Protein AF-A0A378JMA2-F1 (afdb_monomer)

Solvent-accessible surface area (backbone atoms only — not comparable to full-atom values): 19605 Å² total; per-residue (Å²): 88,81,45,37,38,36,35,43,44,55,58,89,17,45,54,66,50,46,52,36,45,65,71,72,48,83,71,74,88,74,88,73,84,65,73,61,66,47,81,47,80,45,74,47,83,94,63,30,38,41,33,42,36,45,48,37,30,48,75,88,43,46,63,60,52,51,48,48,72,72,71,56,95,74,56,51,31,38,38,40,26,38,42,60,71,52,88,76,61,62,68,63,52,45,52,53,38,45,51,47,44,68,77,36,74,82,36,47,35,30,39,31,38,21,46,46,59,60,45,46,77,77,34,97,44,74,69,58,38,54,50,51,55,45,66,71,47,57,88,46,52,92,58,36,79,46,79,43,46,28,15,48,87,78,73,42,47,72,56,84,41,58,69,54,46,50,52,53,53,57,71,49,43,63,64,48,54,53,53,50,53,51,52,49,52,54,49,53,50,51,52,54,43,52,51,63,56,64,35,84,92,52,63,66,66,57,43,54,52,34,56,54,43,35,66,75,34,65,91,50,57,69,57,43,26,52,23,52,24,48,52,50,54,54,50,54,60,48,63,70,60,82,86,79,58,98,77,74,67,81,80,54,60,78,63,44,69,68,60,56,53,55,39,52,50,50,50,51,46,54,58,51,52,74,68,42,89,85,60,68,69,33,50,47,59,48,50,41,54,48,50,63,72,44,61,95,57,82,76,52,78,90,32,78,66,41,53,50,52,54,51,47,29,65,67,67,67,49,74,70,59,79,92,47,74,80,61,57,70,77,62,75,90,78,77,77,80,86,129

Secondary structure (DSSP, 8-state):
-EEEEEEESSTTSSHHHHHHHHTTPPP--S-----SEEEEEEEETTTEEEEEEEE---GGGHHHHHHHHHH----SEEEEEEETTSPP-HHHHHHHHHHHHHH-TTSEEEEEEE-HHHHHHT--SHHHHHHHHHHHHGGGGGG-SEEEEEETTTTEESS-SHHHHHHHHHHHHHHHHHHHHHHHHHHHHHHHHHHHHH-TTS-HHHHHHHHHHHHHTTTS-HHHHHHHHHHHHHHHHHT--GGG-TT--GGGTTTHHHHHHHHHHHHHHHHHHHHSTT---SHHHHHHHHHHHTTTPPPPTTSHHHHHHHHHHHHHT--S---SGGGTTTS----PPP-

Organism: NCBI:txid190655

Nearest PDB structures (foldseek):
  5cjp-assembly1_B  TM=7.117E-01  e=4.979E-08  Homo sapiens
  5upk-assembly1_C  TM=7.557E-01  e=1.581E-07  Homo sapiens
  3wyf-assembly1_A  TM=7.367E-01  e=9.855E-08  Saccharomyces cerevisiae AWRI796
  2w2x-assembly1_A  TM=6.569E-01  e=4.979E-08  Homo sapiens
  3reg-assembly1_A  TM=7.038E-01  e=1.756E-07  Entamoeba histolytica

InterPro domains:
  IPR005225 Small GTP-binding domain [TIGR00231] (3-136)
  IPR027417 P-loop containing nucleoside triphosphate hydrolase [G3DSA:3.40.50.300] (1-216)
  IPR027417 P-loop containing nucleoside triphosphate hydrolase [SSF52540] (2-169)
  IPR041234 RavJ-like, C-terminal domain [PF18493] (203-313)

Mean predicted aligned error: 12.54 Å

Structure (mmCIF, N/CA/C/O backbone):
data_AF-A0A378JMA2-F1
#
_entry.id   AF-A0A378JMA2-F1
#
loop_
_atom_site.group_PDB
_atom_site.id
_atom_site.type_symbol
_atom_site.label_atom_id
_atom_site.label_alt_id
_atom_site.label_comp_id
_atom_site.label_asym_id
_atom_site.label_entity_id
_atom_site.label_seq_id
_atom_site.pdbx_PDB_ins_code
_atom_site.Cartn_x
_atom_site.Cartn_y
_atom_site.Cartn_z
_atom_site.occupancy
_atom_site.B_iso_or_equiv
_atom_site.auth_seq_id
_atom_site.auth_comp_id
_atom_site.auth_asym_id
_atom_site.auth_atom_id
_atom_site.pdbx_PDB_model_num
ATOM 1 N N . MET A 1 1 ? -21.191 -14.243 0.360 1.00 63.31 1 MET A N 1
ATOM 2 C CA . MET A 1 1 ? -19.765 -13.835 0.314 1.00 63.31 1 MET A CA 1
ATOM 3 C C . MET A 1 1 ? -19.089 -14.162 1.649 1.00 63.31 1 MET A C 1
ATOM 5 O O . MET A 1 1 ? -19.783 -14.213 2.656 1.00 63.31 1 MET A O 1
ATOM 9 N N . LYS A 1 2 ? -17.785 -14.461 1.690 1.00 81.69 2 LYS A N 1
ATOM 10 C CA . LYS A 1 2 ? -17.037 -14.630 2.949 1.00 81.69 2 LYS A CA 1
ATOM 11 C C . LYS A 1 2 ? -16.061 -13.466 3.065 1.00 81.69 2 LYS A C 1
ATOM 13 O O . LYS A 1 2 ? -15.305 -13.261 2.123 1.00 81.69 2 LYS A O 1
ATOM 18 N N . MET A 1 3 ? -16.110 -12.726 4.166 1.00 87.38 3 MET A N 1
ATOM 19 C CA . MET A 1 3 ? -15.181 -11.628 4.430 1.00 87.38 3 MET A CA 1
ATOM 20 C C . MET A 1 3 ? -14.410 -11.862 5.715 1.00 87.38 3 MET A C 1
ATOM 22 O O . MET A 1 3 ? -14.951 -12.410 6.675 1.00 87.38 3 MET A O 1
ATOM 26 N N . LYS A 1 4 ? -13.168 -11.402 5.739 1.00 91.00 4 LYS A N 1
ATOM 27 C CA . LYS A 1 4 ? -12.258 -11.562 6.861 1.00 91.00 4 LYS A CA 1
ATOM 28 C C . LYS A 1 4 ? -11.838 -10.210 7.420 1.00 91.00 4 LYS A C 1
ATOM 30 O O . LYS A 1 4 ? -11.196 -9.415 6.732 1.00 91.00 4 LYS A O 1
ATOM 35 N N . PHE A 1 5 ? -12.207 -9.979 8.674 1.00 93.12 5 PHE A N 1
ATOM 36 C CA . PHE A 1 5 ? -11.934 -8.777 9.448 1.00 93.12 5 PHE A CA 1
ATOM 37 C C . PHE A 1 5 ? -10.870 -9.081 10.493 1.00 93.12 5 PHE A C 1
ATOM 39 O O . PHE A 1 5 ? -11.093 -9.890 11.389 1.00 93.12 5 PHE A O 1
ATOM 46 N N . VAL A 1 6 ? -9.722 -8.420 10.395 1.00 94.31 6 VAL A N 1
ATOM 47 C CA . VAL A 1 6 ? -8.601 -8.619 11.317 1.00 94.31 6 VAL A CA 1
ATOM 48 C C . VAL A 1 6 ? -8.444 -7.397 12.205 1.00 94.31 6 VAL A C 1
ATOM 50 O O . VAL A 1 6 ? -8.250 -6.285 11.718 1.00 94.31 6 VAL A O 1
ATOM 53 N N . MET A 1 7 ? -8.501 -7.608 13.517 1.00 95.19 7 MET A N 1
ATOM 54 C CA . MET A 1 7 ? -8.264 -6.570 14.513 1.00 95.19 7 MET A CA 1
ATOM 55 C C . MET A 1 7 ? -6.770 -6.498 14.827 1.00 95.19 7 MET A C 1
ATOM 57 O O . MET A 1 7 ? -6.154 -7.490 15.213 1.00 95.19 7 MET A O 1
ATOM 61 N N . LYS A 1 8 ? -6.179 -5.312 14.688 1.00 94.69 8 LYS A N 1
ATOM 62 C CA . LYS A 1 8 ? -4.782 -5.004 15.035 1.00 94.69 8 LYS A CA 1
ATOM 63 C C . LYS A 1 8 ? -4.739 -3.784 15.950 1.00 94.69 8 LYS A C 1
ATOM 65 O O . LYS A 1 8 ? -5.708 -3.037 16.046 1.00 94.69 8 LYS A O 1
ATOM 70 N N . GLY A 1 9 ? -3.627 -3.592 16.649 1.00 94.31 9 GLY A N 1
ATOM 71 C CA . GLY A 1 9 ? -3.430 -2.474 17.574 1.00 94.31 9 GLY A CA 1
ATOM 72 C C . GLY A 1 9 ? -2.905 -2.928 18.930 1.00 94.31 9 GLY A C 1
ATOM 73 O O . GLY A 1 9 ? -2.908 -4.118 19.252 1.00 94.31 9 GLY A O 1
ATOM 74 N N . GLU A 1 10 ? -2.469 -1.970 19.739 1.00 93.75 10 GLU A N 1
ATOM 75 C CA . GLU A 1 10 ? -1.798 -2.223 21.018 1.00 93.75 10 GLU A CA 1
ATOM 76 C C . GLU A 1 10 ? -2.666 -3.014 22.005 1.00 93.75 10 GLU A C 1
ATOM 78 O O . GLU A 1 10 ? -3.901 -3.072 21.901 1.00 93.75 10 GLU A O 1
ATOM 83 N N . GLN A 1 11 ? -2.024 -3.649 22.981 1.00 93.56 11 GLN A N 1
ATOM 84 C CA . GLN A 1 11 ? -2.713 -4.284 24.097 1.00 93.56 11 GLN A CA 1
ATOM 85 C C . GLN A 1 11 ? -3.620 -3.269 24.810 1.00 93.56 11 GLN A C 1
ATOM 87 O O . GLN A 1 11 ? -3.268 -2.108 24.991 1.00 93.56 11 GLN A O 1
ATOM 92 N N . GLY A 1 12 ? -4.839 -3.681 25.164 1.00 93.06 12 GLY A N 1
ATOM 93 C CA . GLY A 1 12 ? -5.795 -2.788 25.825 1.00 93.06 12 GLY A CA 1
ATOM 94 C C . GLY A 1 12 ? -6.402 -1.686 24.943 1.00 93.06 12 GLY A C 1
ATOM 95 O O . GLY A 1 12 ? -7.235 -0.930 25.442 1.00 93.06 12 GLY A O 1
ATOM 96 N N . SER A 1 13 ? -6.087 -1.615 23.643 1.00 95.12 13 SER A N 1
ATOM 97 C CA . SER A 1 13 ? -6.681 -0.640 22.705 1.00 95.12 13 SER A CA 1
ATOM 98 C C . SER A 1 13 ? -8.180 -0.831 22.442 1.00 95.12 13 SER A C 1
ATOM 100 O O . SER A 1 13 ? -8.793 0.028 21.821 1.00 95.12 13 SER A O 1
ATOM 102 N N . GLY A 1 14 ? -8.803 -1.913 22.922 1.00 94.44 14 GLY A N 1
ATOM 103 C CA . GLY A 1 14 ? -10.251 -2.135 22.801 1.00 94.44 14 GLY A CA 1
ATOM 104 C C . GLY A 1 14 ? -10.696 -3.007 21.622 1.00 94.44 14 GLY A C 1
ATOM 105 O O . GLY A 1 14 ? -11.873 -2.965 21.282 1.00 94.44 14 GLY A O 1
ATOM 106 N N . LYS A 1 15 ? -9.795 -3.799 21.023 1.00 95.62 15 LYS A N 1
ATOM 107 C CA . LYS A 1 15 ? -10.072 -4.712 19.892 1.00 95.62 15 LYS A CA 1
ATOM 108 C C . LYS A 1 15 ? -11.238 -5.675 20.154 1.00 95.62 15 LYS A C 1
ATOM 110 O O . LYS A 1 15 ? -12.249 -5.614 19.460 1.00 95.62 15 LYS A O 1
ATOM 115 N N . THR A 1 16 ? -11.149 -6.476 21.213 1.00 94.94 16 THR A N 1
ATOM 116 C CA . THR A 1 16 ? -12.192 -7.439 21.608 1.00 94.94 16 THR A CA 1
ATOM 117 C C . THR A 1 16 ? -13.520 -6.744 21.899 1.00 94.94 16 THR A C 1
ATOM 119 O O . THR A 1 16 ? -14.545 -7.082 21.322 1.00 94.94 16 THR A O 1
ATOM 122 N N . THR A 1 17 ? -13.492 -5.665 22.691 1.00 94.62 17 THR A N 1
ATOM 123 C CA . THR A 1 17 ? -14.702 -4.887 23.003 1.00 94.62 17 THR A CA 1
ATOM 124 C C . THR A 1 17 ? -15.314 -4.208 21.778 1.00 94.62 17 THR A C 1
ATOM 126 O O . THR A 1 17 ? -16.505 -3.912 21.771 1.00 94.62 17 THR A O 1
ATOM 129 N N . PHE A 1 18 ? -14.515 -3.928 20.746 1.00 94.38 18 PHE A N 1
ATOM 130 C CA . PHE A 1 18 ? -15.009 -3.398 19.481 1.00 94.38 18 PHE A CA 1
ATOM 131 C C . PHE A 1 18 ? -15.708 -4.485 18.657 1.00 94.38 18 PHE A C 1
ATOM 133 O O . PHE A 1 18 ? -16.770 -4.208 18.104 1.00 94.38 18 PHE A O 1
ATOM 140 N N . ILE A 1 19 ? -15.188 -5.719 18.635 1.00 93.06 19 ILE A N 1
ATOM 141 C CA . ILE A 1 19 ? -15.910 -6.871 18.068 1.00 93.06 19 ILE A CA 1
ATOM 142 C C . ILE A 1 19 ? -17.244 -7.049 18.790 1.00 93.06 19 ILE A C 1
ATOM 144 O O . ILE A 1 19 ? -18.288 -7.079 18.146 1.00 93.06 19 ILE A O 1
ATOM 148 N N . ASP A 1 20 ? -17.229 -7.090 20.122 1.00 92.44 20 ASP A N 1
ATOM 149 C CA . ASP A 1 20 ? -18.447 -7.253 20.916 1.00 92.44 20 ASP A CA 1
ATOM 150 C C . ASP A 1 20 ? -19.474 -6.155 20.619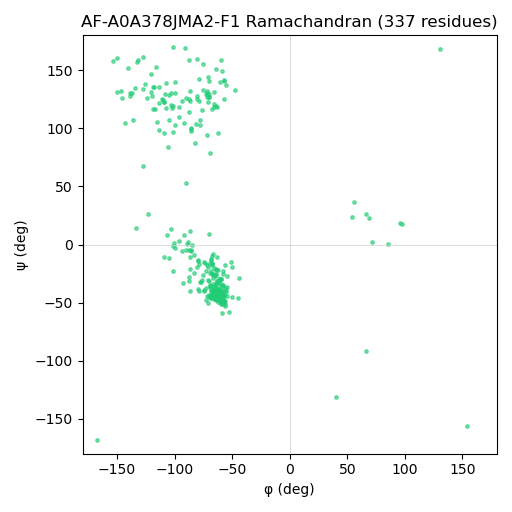 1.00 92.44 20 ASP A C 1
ATOM 152 O O . ASP A 1 20 ? -20.659 -6.441 20.439 1.00 92.44 20 ASP A O 1
ATOM 156 N N . LEU A 1 21 ? -19.013 -4.911 20.475 1.00 91.38 21 LEU A N 1
ATOM 157 C CA . LEU A 1 21 ? -19.845 -3.777 20.086 1.00 91.38 21 LEU A CA 1
ATOM 158 C C . LEU A 1 21 ? -20.452 -3.946 18.681 1.00 91.38 21 LEU A C 1
ATOM 160 O O . LEU A 1 21 ? -21.643 -3.689 18.507 1.00 91.38 21 LEU A O 1
ATOM 164 N N . LEU A 1 22 ? -19.678 -4.403 17.688 1.00 89.12 22 LEU A N 1
ATOM 165 C CA . LEU A 1 22 ? -20.185 -4.692 16.336 1.00 89.12 22 LEU A CA 1
ATOM 166 C C . LEU A 1 22 ? -21.232 -5.814 16.331 1.00 89.12 22 LEU A C 1
ATOM 168 O O . LEU A 1 22 ? -22.142 -5.802 15.502 1.00 89.12 22 LEU A O 1
ATOM 172 N N . LEU A 1 23 ? -21.107 -6.764 17.258 1.00 88.81 23 LEU A N 1
ATOM 173 C CA . LEU A 1 23 ? -22.016 -7.897 17.423 1.00 88.81 23 LEU A CA 1
ATOM 174 C C . LEU A 1 23 ? -23.203 -7.600 18.352 1.00 88.81 23 LEU A C 1
ATOM 176 O O . LEU A 1 23 ? -24.022 -8.485 18.593 1.00 88.81 23 LEU A O 1
ATOM 180 N N . GLY A 1 24 ? -23.319 -6.372 18.869 1.00 87.62 24 GLY A N 1
ATOM 181 C CA . GLY A 1 24 ? -24.410 -5.967 19.759 1.00 87.62 24 GLY A CA 1
ATOM 182 C C . GLY A 1 24 ? -24.365 -6.625 21.142 1.00 87.62 24 GLY A C 1
ATOM 183 O O . GLY A 1 24 ? -25.395 -6.738 21.808 1.00 87.62 24 GLY A O 1
ATOM 184 N N . ARG A 1 25 ? -23.191 -7.087 21.580 1.00 90.06 25 ARG A N 1
ATOM 185 C CA . ARG A 1 25 ? -22.991 -7.689 22.903 1.00 90.06 25 ARG A CA 1
ATOM 186 C C . ARG A 1 25 ? -22.849 -6.627 23.983 1.00 90.06 25 ARG A C 1
ATOM 188 O O . ARG A 1 25 ? -22.530 -5.468 23.728 1.00 90.06 25 ARG A O 1
ATOM 195 N N . LYS A 1 26 ? -23.093 -7.045 25.226 1.00 88.50 26 LYS A N 1
ATOM 196 C CA . LYS A 1 26 ? -22.959 -6.175 26.395 1.00 88.50 26 LYS A CA 1
ATOM 197 C C . LYS A 1 26 ? -21.490 -5.858 26.655 1.00 88.50 26 LYS A C 1
ATOM 199 O O . LYS A 1 26 ? -20.635 -6.729 26.561 1.00 88.50 26 LYS A O 1
ATOM 204 N N . PHE A 1 27 ? -21.227 -4.616 27.044 1.00 90.69 27 PHE A N 1
ATOM 205 C CA . PHE A 1 27 ? -19.901 -4.190 27.465 1.00 90.69 27 PHE A CA 1
ATOM 206 C C . PHE A 1 27 ? -19.520 -4.801 28.819 1.00 90.69 27 PHE A C 1
ATOM 208 O O . PHE A 1 27 ? -20.253 -4.660 29.801 1.00 90.69 27 PHE A O 1
ATOM 215 N N . GLU A 1 28 ? -18.335 -5.405 28.887 1.00 87.12 28 GLU A N 1
ATOM 216 C CA . GLU A 1 28 ? -17.739 -5.891 30.128 1.00 87.12 28 GLU A CA 1
ATOM 217 C C . GLU A 1 28 ? -16.606 -4.972 30.597 1.00 87.12 28 GLU A C 1
ATOM 219 O O . GLU A 1 28 ? -15.667 -4.665 29.864 1.00 87.12 28 GLU A O 1
ATOM 224 N N . LYS A 1 29 ? -16.664 -4.539 31.864 1.00 84.44 29 LYS A N 1
ATOM 225 C CA . LYS A 1 29 ? -15.649 -3.642 32.444 1.00 84.44 29 LYS A CA 1
ATOM 226 C C . LYS A 1 29 ? -14.332 -4.359 32.765 1.00 84.44 29 LYS A C 1
ATOM 228 O O . LYS A 1 29 ? -13.287 -3.712 32.846 1.00 84.44 29 LYS A O 1
ATOM 233 N N . LYS A 1 30 ? -14.373 -5.672 33.009 1.00 86.75 30 LYS A N 1
ATOM 234 C CA . LYS A 1 30 ? -13.192 -6.453 33.385 1.00 86.75 30 LYS A CA 1
ATOM 235 C C . LYS A 1 30 ? -12.334 -6.685 32.144 1.00 86.75 30 LYS A C 1
ATOM 237 O O . LYS A 1 30 ? -12.747 -7.386 31.231 1.00 86.75 30 LYS A O 1
ATOM 242 N N . TYR A 1 31 ? -11.126 -6.129 32.140 1.00 84.50 31 TYR A N 1
ATOM 243 C CA . TYR A 1 31 ? -10.160 -6.414 31.086 1.00 84.50 31 TYR A CA 1
ATOM 244 C C . TYR A 1 31 ? -9.654 -7.856 31.206 1.00 84.50 31 TYR A C 1
ATOM 246 O O . TYR A 1 31 ? -9.180 -8.266 32.268 1.00 84.50 31 TYR A O 1
ATOM 254 N N . GLN A 1 32 ? -9.742 -8.601 30.108 1.00 82.75 32 GLN A N 1
ATOM 255 C CA . GLN A 1 32 ? -9.071 -9.881 29.916 1.00 82.75 32 GLN A CA 1
ATOM 256 C C . GLN A 1 32 ? -8.233 -9.767 28.644 1.00 82.75 32 GLN A C 1
ATOM 258 O O . GLN A 1 32 ? -8.745 -9.352 27.606 1.00 82.75 32 GLN A O 1
ATOM 263 N N . ALA A 1 33 ? -6.938 -10.062 28.736 1.00 84.06 33 ALA A N 1
ATOM 264 C CA . ALA A 1 33 ? -6.059 -10.009 27.577 1.00 84.06 33 ALA A CA 1
ATOM 265 C C . ALA A 1 33 ? -6.361 -11.182 26.634 1.00 84.06 33 ALA A C 1
ATOM 267 O O . ALA A 1 33 ? -6.431 -12.327 27.079 1.00 84.06 33 ALA A O 1
ATOM 268 N N . THR A 1 34 ? -6.503 -10.899 25.338 1.00 85.06 34 THR A N 1
ATOM 269 C CA . THR A 1 34 ? -6.569 -11.936 24.302 1.00 85.06 34 THR A CA 1
ATOM 270 C C . THR A 1 34 ? -5.225 -12.651 24.241 1.00 85.06 34 THR A C 1
ATOM 272 O O . THR A 1 34 ? -4.204 -12.012 24.002 1.00 85.06 34 THR A O 1
ATOM 275 N N . LEU A 1 35 ? -5.224 -13.964 24.464 1.00 82.75 35 LEU A N 1
ATOM 276 C CA . LEU A 1 35 ? -4.026 -14.793 24.360 1.00 82.75 35 LEU A CA 1
ATOM 277 C C . LEU A 1 35 ? -3.864 -15.261 22.914 1.00 82.75 35 LEU A C 1
ATOM 279 O O . LEU A 1 35 ? -4.696 -16.020 22.415 1.00 82.75 35 LEU A O 1
ATOM 283 N N . GLY A 1 36 ? -2.809 -14.808 22.237 1.00 81.75 36 GLY A N 1
ATOM 284 C CA . GLY A 1 36 ? -2.529 -15.179 20.854 1.00 81.75 36 GLY A CA 1
ATOM 285 C C . GLY A 1 36 ? -3.567 -14.659 19.850 1.00 81.75 36 GLY A C 1
ATOM 286 O O . GLY A 1 36 ? -3.409 -13.566 19.306 1.00 81.75 36 GLY A O 1
ATOM 287 N N . LEU A 1 37 ? -4.603 -15.453 19.562 1.00 87.12 37 LEU A N 1
ATOM 288 C CA . LEU A 1 37 ? -5.605 -15.193 18.522 1.00 87.12 37 LEU A CA 1
ATOM 289 C C . LEU A 1 37 ? -6.964 -15.805 18.889 1.00 87.12 37 LEU A C 1
ATOM 291 O O . LEU A 1 37 ? -7.045 -16.992 19.197 1.00 87.12 37 LEU A O 1
ATOM 295 N N . SER A 1 38 ? -8.036 -15.018 18.773 1.00 89.94 38 SER A N 1
ATOM 296 C CA . SER A 1 38 ? -9.420 -15.502 18.856 1.00 89.94 38 SER A CA 1
ATOM 297 C C . SER A 1 38 ? -10.140 -15.355 17.514 1.00 89.94 38 SER A C 1
ATOM 299 O O . SER A 1 38 ? -10.024 -14.324 16.847 1.00 89.94 38 SER A O 1
ATOM 301 N N . LEU A 1 39 ? -10.878 -16.395 17.116 1.00 89.94 39 LEU A N 1
ATOM 302 C CA . LEU A 1 39 ? -11.588 -16.473 15.840 1.00 89.94 39 LEU A CA 1
ATOM 303 C C . LEU A 1 39 ? -13.080 -16.631 16.059 1.00 89.94 39 LEU A C 1
ATOM 305 O O . LEU A 1 39 ? -13.519 -17.568 16.726 1.00 89.94 39 LEU A O 1
ATOM 309 N N . GLU A 1 40 ? -13.862 -15.774 15.414 1.00 91.88 40 GLU A N 1
ATOM 310 C CA . GLU A 1 40 ? -15.311 -15.862 15.475 1.00 91.88 40 GLU A CA 1
ATOM 311 C C . GLU A 1 40 ? -15.950 -15.645 14.104 1.00 91.88 40 GLU A C 1
ATOM 313 O O . GLU A 1 40 ? -15.652 -14.679 13.410 1.00 91.88 40 GLU A O 1
ATOM 318 N N . THR A 1 41 ? -16.852 -16.539 13.694 1.00 90.94 41 THR A N 1
ATOM 319 C CA . THR A 1 41 ? -17.569 -16.422 12.416 1.00 90.94 41 THR A CA 1
ATOM 320 C C . THR A 1 41 ? -19.031 -16.084 12.650 1.00 90.94 41 THR A C 1
ATOM 322 O O . THR A 1 41 ? -19.762 -16.864 13.257 1.00 90.94 41 THR A O 1
ATOM 325 N N . VAL A 1 42 ? -19.487 -14.973 12.078 1.00 88.81 42 VAL A N 1
ATOM 326 C CA . VAL A 1 42 ? -20.862 -14.484 12.206 1.00 88.81 42 VAL A CA 1
ATOM 327 C C . VAL A 1 42 ? -21.537 -14.457 10.841 1.00 88.81 42 VAL A C 1
ATOM 329 O O . VAL A 1 42 ? -20.959 -14.030 9.842 1.00 88.81 42 VAL A O 1
ATOM 332 N N . LYS A 1 43 ? -22.781 -14.939 10.778 1.00 84.62 43 LYS A N 1
ATOM 333 C CA . LYS A 1 43 ? -23.615 -14.820 9.577 1.00 84.62 43 LYS A CA 1
ATOM 334 C C . LYS A 1 43 ? -24.234 -13.427 9.540 1.00 84.62 43 LYS A C 1
ATOM 336 O O . LYS A 1 43 ? -24.916 -13.042 10.484 1.00 84.62 43 LYS A O 1
ATOM 341 N N . VAL A 1 44 ? -24.026 -12.706 8.444 1.00 78.38 44 VAL A N 1
ATOM 342 C CA . VAL A 1 44 ? -24.685 -11.422 8.191 1.00 78.38 44 VAL A CA 1
ATOM 343 C C . VAL A 1 44 ? -25.817 -11.676 7.203 1.00 78.38 44 VAL A C 1
ATOM 345 O O . VAL A 1 44 ? -25.587 -11.779 5.998 1.00 78.38 44 VAL A O 1
ATOM 348 N N . ASN A 1 45 ? -27.030 -11.843 7.742 1.00 70.94 45 ASN A N 1
ATOM 349 C CA . ASN A 1 45 ? -28.276 -12.082 7.003 1.00 70.94 45 ASN A CA 1
ATOM 350 C C . ASN A 1 45 ? -28.091 -13.045 5.804 1.00 70.94 45 ASN A C 1
ATOM 352 O O . ASN A 1 45 ? -27.487 -14.109 5.948 1.00 70.94 45 ASN A O 1
ATOM 356 N N . ASN A 1 46 ? -28.597 -12.667 4.625 1.00 66.00 46 ASN A N 1
ATOM 357 C CA . ASN A 1 46 ? -28.459 -13.415 3.370 1.00 66.00 46 ASN A CA 1
ATOM 358 C C . ASN A 1 46 ? -27.196 -13.026 2.570 1.00 66.00 46 ASN A C 1
ATOM 360 O O . ASN A 1 46 ? -26.960 -13.564 1.492 1.00 66.00 46 ASN A O 1
ATOM 364 N N . GLU A 1 47 ? -26.382 -12.096 3.075 1.00 63.81 47 GLU A N 1
ATOM 365 C CA . GLU A 1 47 ? -25.262 -11.481 2.347 1.00 63.81 47 GLU A CA 1
ATOM 366 C C . GLU A 1 47 ? -23.965 -12.297 2.490 1.00 63.81 47 GLU A C 1
ATOM 368 O O . GLU A 1 47 ? -23.116 -12.346 1.585 1.00 63.81 47 GLU A O 1
ATOM 373 N N . GLY A 1 48 ? -23.810 -13.031 3.599 1.00 79.06 48 GLY A N 1
ATOM 374 C CA . GLY A 1 48 ? -22.643 -13.884 3.775 1.00 79.06 48 GLY A CA 1
ATOM 375 C C . GLY A 1 48 ? -22.224 -14.194 5.203 1.00 79.06 48 GLY A C 1
ATOM 376 O O . GLY A 1 48 ? -23.013 -14.170 6.145 1.00 79.06 48 GLY A O 1
ATOM 377 N N . LYS A 1 49 ? -20.939 -14.529 5.342 1.00 86.31 49 LYS A N 1
ATOM 378 C CA . LYS A 1 49 ? -20.262 -14.762 6.621 1.00 86.31 49 LYS A CA 1
ATOM 379 C C . LYS A 1 49 ? -19.123 -13.763 6.781 1.00 86.31 49 LYS A C 1
ATOM 381 O O . LYS A 1 49 ? -18.344 -13.575 5.847 1.00 86.31 49 LYS A O 1
ATOM 386 N N . VAL A 1 50 ? -19.011 -13.178 7.964 1.00 89.25 50 VAL A N 1
ATOM 387 C CA . VAL A 1 50 ? -17.873 -12.359 8.382 1.00 89.25 50 VAL A CA 1
ATOM 388 C C . VAL A 1 50 ? -17.086 -13.144 9.422 1.00 89.25 50 VAL A C 1
ATOM 390 O O . VAL A 1 50 ? -17.665 -13.658 10.375 1.00 89.25 50 VAL A O 1
ATOM 393 N N . GLU A 1 51 ? -15.779 -13.258 9.227 1.00 91.94 51 GLU A N 1
ATOM 394 C CA . GLU A 1 51 ? -14.855 -13.813 10.211 1.00 91.94 51 GLU A CA 1
ATOM 395 C C . GLU A 1 51 ? -14.117 -12.682 10.913 1.00 91.94 51 GLU A C 1
ATOM 397 O O . GLU A 1 51 ? -13.389 -11.929 10.271 1.00 91.94 51 GLU A O 1
ATOM 402 N N . PHE A 1 52 ? -14.283 -12.591 12.224 1.00 92.44 52 PHE A N 1
ATOM 403 C CA . PHE A 1 52 ? -13.523 -11.715 13.098 1.00 92.44 52 PHE A CA 1
ATOM 404 C C . PHE A 1 52 ? -12.286 -12.453 13.603 1.00 92.44 52 PHE A C 1
ATOM 406 O O . PHE A 1 52 ? -12.383 -13.546 14.158 1.00 92.44 52 PHE A O 1
ATOM 413 N N . TRP A 1 53 ? -11.130 -11.837 13.397 1.00 93.12 53 TRP A N 1
ATOM 414 C CA . TRP A 1 53 ? -9.829 -12.298 13.860 1.00 93.12 53 TRP A CA 1
ATOM 415 C C . TRP A 1 53 ? -9.322 -11.290 14.893 1.00 93.12 53 TRP A C 1
ATOM 417 O O . TRP A 1 53 ? -8.820 -10.225 14.527 1.00 93.12 53 TRP A O 1
ATOM 427 N N . ASP A 1 54 ? -9.496 -11.594 16.179 1.00 93.31 54 ASP A N 1
ATOM 428 C CA . ASP A 1 54 ? -8.980 -10.779 17.281 1.00 93.31 54 ASP A CA 1
ATOM 429 C C . ASP A 1 54 ? -7.537 -11.183 17.583 1.00 93.31 54 ASP A C 1
ATOM 431 O O . ASP A 1 54 ? -7.287 -12.202 18.231 1.00 93.31 54 ASP A O 1
ATOM 435 N N . MET A 1 55 ? -6.580 -10.406 17.078 1.00 90.88 55 MET A N 1
ATOM 436 C CA . MET A 1 55 ? -5.165 -10.636 17.360 1.00 90.88 55 MET A CA 1
ATOM 437 C C . MET A 1 55 ? -4.818 -10.093 18.745 1.00 90.88 55 MET A C 1
ATOM 439 O O . MET A 1 55 ? -5.260 -9.007 19.124 1.00 90.88 55 MET A O 1
ATOM 443 N N . SER A 1 56 ? -3.949 -10.783 19.475 1.00 89.38 56 SER A N 1
ATOM 444 C CA . SER A 1 56 ? -3.323 -10.211 20.664 1.00 89.38 56 SER A CA 1
ATOM 445 C C . SER A 1 56 ? -2.579 -8.918 20.318 1.00 89.38 56 SER A C 1
ATOM 447 O O . SER A 1 56 ? -1.964 -8.775 19.261 1.00 89.38 56 SER A O 1
ATOM 449 N N . GLY A 1 57 ? -2.673 -7.937 21.217 1.00 85.62 57 GLY A N 1
ATOM 450 C CA . GLY A 1 57 ? -1.871 -6.712 21.137 1.00 85.62 57 GLY A CA 1
ATOM 451 C C . GLY A 1 57 ? -0.607 -6.770 21.988 1.00 85.62 57 GLY A C 1
ATOM 452 O O . GLY A 1 57 ? 0.068 -5.749 22.112 1.00 85.62 57 GLY A O 1
ATOM 453 N N . ASP A 1 58 ? -0.351 -7.909 22.633 1.00 87.06 58 ASP A N 1
ATOM 454 C CA . ASP A 1 58 ? 0.796 -8.106 23.507 1.00 87.06 58 ASP A CA 1
ATOM 455 C C . ASP A 1 58 ? 2.084 -8.206 22.667 1.00 87.06 58 ASP A C 1
ATOM 457 O O . ASP A 1 58 ? 2.146 -9.014 21.736 1.00 87.06 58 ASP A O 1
ATOM 461 N N . PRO A 1 59 ? 3.128 -7.409 22.954 1.00 84.19 59 PRO A N 1
ATOM 462 C CA . PRO A 1 59 ? 4.398 -7.494 22.236 1.00 84.19 59 PRO A CA 1
ATOM 463 C C . PRO A 1 59 ? 5.063 -8.880 22.292 1.00 84.19 59 PRO A C 1
ATOM 465 O O . PRO A 1 59 ? 5.823 -9.222 21.381 1.00 84.19 59 PRO A O 1
ATOM 468 N N . SER A 1 60 ? 4.783 -9.688 23.322 1.00 86.12 60 SER A N 1
ATOM 469 C CA . SER A 1 60 ? 5.280 -11.070 23.415 1.00 86.12 60 SER A CA 1
ATOM 470 C C . SER A 1 60 ? 4.713 -11.981 22.317 1.00 86.12 60 SER A C 1
ATOM 472 O O . SER A 1 60 ? 5.415 -12.874 21.844 1.00 86.12 60 SER A O 1
ATOM 474 N N . ASP A 1 61 ? 3.522 -11.666 21.796 1.00 82.75 61 ASP A N 1
ATOM 475 C CA . ASP A 1 61 ? 2.877 -12.362 20.675 1.00 82.75 61 ASP A CA 1
ATOM 476 C C . ASP A 1 61 ? 3.320 -11.819 19.297 1.00 82.75 61 ASP A C 1
ATOM 478 O O . ASP A 1 61 ? 2.739 -12.146 18.254 1.00 82.75 61 ASP A O 1
ATOM 482 N N . SER A 1 62 ? 4.368 -10.988 19.243 1.00 79.56 62 SER A N 1
ATOM 483 C CA . SER A 1 62 ? 4.878 -10.391 17.997 1.00 79.56 62 SER A CA 1
ATOM 484 C C . SER A 1 62 ? 5.330 -11.426 16.961 1.00 79.56 62 SER A C 1
ATOM 486 O O . SER A 1 62 ?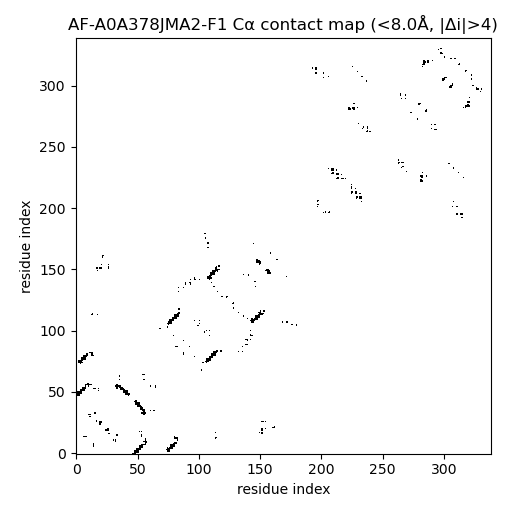 5.135 -11.215 15.761 1.00 79.56 62 SER A O 1
ATOM 488 N N . GLN A 1 63 ? 5.884 -12.563 17.397 1.00 81.25 63 GLN A N 1
ATOM 489 C CA . GLN A 1 63 ? 6.261 -13.658 16.496 1.00 81.25 63 GLN A CA 1
ATOM 490 C C . GLN A 1 63 ? 5.034 -14.308 15.855 1.00 81.25 63 GLN A C 1
ATOM 492 O O . GLN A 1 63 ? 5.019 -14.497 14.641 1.00 81.25 63 GLN A O 1
ATOM 497 N N . LEU A 1 64 ? 3.988 -14.581 16.642 1.00 80.88 64 LEU A N 1
ATOM 498 C CA . LEU A 1 64 ? 2.720 -15.115 16.138 1.00 80.88 64 LEU A CA 1
ATOM 499 C C . LEU A 1 64 ? 2.066 -14.132 15.164 1.00 80.88 64 LEU A C 1
ATOM 501 O O . LEU A 1 64 ? 1.608 -14.522 14.094 1.00 80.88 64 LEU A O 1
ATOM 505 N N . THR A 1 65 ? 2.084 -12.846 15.512 1.00 77.88 65 THR A N 1
ATOM 506 C CA . THR A 1 65 ? 1.587 -11.761 14.664 1.00 77.88 65 THR A CA 1
ATOM 507 C C . THR A 1 65 ? 2.327 -11.701 13.329 1.00 77.88 65 THR A C 1
ATOM 509 O O . THR A 1 65 ? 1.689 -11.657 12.282 1.00 77.88 65 THR A O 1
ATOM 512 N N . THR A 1 66 ? 3.660 -11.766 13.354 1.00 77.50 66 THR A N 1
ATOM 513 C CA . THR A 1 66 ? 4.501 -11.747 12.147 1.00 77.50 66 THR A CA 1
ATOM 514 C C . THR A 1 66 ? 4.303 -13.001 11.303 1.00 77.50 66 THR A C 1
ATOM 516 O O . THR A 1 66 ? 4.245 -12.920 10.080 1.00 77.50 66 THR A O 1
ATOM 519 N N . TRP A 1 67 ? 4.216 -14.169 11.943 1.00 81.75 67 TRP A N 1
ATOM 520 C CA . TRP A 1 67 ? 3.931 -15.428 11.265 1.00 81.75 67 TRP A CA 1
ATOM 521 C C . TRP A 1 67 ? 2.578 -15.350 10.556 1.00 81.75 67 TRP A C 1
ATOM 523 O O . TRP A 1 67 ? 2.491 -15.614 9.361 1.00 81.75 67 TRP A O 1
ATOM 533 N N . TYR A 1 68 ? 1.546 -14.887 11.259 1.00 79.06 68 TYR A N 1
ATOM 534 C CA . TYR A 1 68 ? 0.226 -14.685 10.681 1.00 79.06 68 TYR A CA 1
ATOM 535 C C . TYR A 1 68 ? 0.280 -13.731 9.482 1.00 79.06 68 TYR A C 1
ATOM 537 O O . TYR A 1 68 ? -0.216 -14.070 8.409 1.00 79.06 68 TYR A O 1
ATOM 545 N N . ASP A 1 69 ? 0.951 -12.586 9.643 1.00 75.50 69 ASP A N 1
ATOM 546 C CA . ASP A 1 69 ? 1.063 -11.575 8.594 1.00 75.50 69 ASP A CA 1
ATOM 547 C C . ASP A 1 69 ? 1.829 -12.083 7.356 1.00 75.50 69 ASP A C 1
ATOM 549 O O . ASP A 1 69 ? 1.639 -11.547 6.268 1.00 75.50 69 ASP A O 1
ATOM 553 N N . LYS A 1 70 ? 2.654 -13.129 7.490 1.00 72.56 70 LYS A N 1
ATOM 554 C CA . LYS A 1 70 ? 3.388 -13.758 6.378 1.00 72.56 70 LYS A CA 1
ATOM 555 C C . LYS A 1 70 ? 2.665 -14.940 5.735 1.00 72.56 70 LYS A C 1
ATOM 557 O O . LYS A 1 70 ? 2.861 -15.185 4.551 1.00 72.56 70 LYS A O 1
ATOM 562 N N . HIS A 1 71 ? 1.905 -15.710 6.510 1.00 70.25 71 HIS A N 1
ATOM 563 C CA . HIS A 1 71 ? 1.378 -17.007 6.072 1.00 70.25 71 HIS A CA 1
ATOM 564 C C . HIS A 1 71 ? -0.112 -16.995 5.726 1.00 70.25 71 HIS A C 1
ATOM 566 O O . HIS A 1 71 ? -0.601 -17.958 5.139 1.00 70.25 71 HIS A O 1
ATOM 572 N N . HIS A 1 72 ? -0.849 -15.934 6.057 1.00 71.12 72 HIS A N 1
ATOM 573 C CA . HIS A 1 72 ? -2.250 -15.826 5.666 1.00 71.12 72 HIS A CA 1
ATOM 574 C C . HIS A 1 72 ? -2.429 -15.012 4.386 1.00 71.12 72 HIS A C 1
ATOM 576 O O . HIS A 1 72 ? -2.336 -13.792 4.379 1.00 71.12 72 HIS A O 1
ATOM 582 N N . GLU A 1 73 ? -2.799 -15.712 3.315 1.00 63.88 73 GLU A N 1
ATOM 583 C CA . GLU A 1 73 ? -2.867 -15.184 1.945 1.00 63.88 73 GLU A CA 1
ATOM 584 C C . GLU A 1 73 ? -3.950 -14.123 1.706 1.00 63.88 73 GLU A C 1
ATOM 586 O O . GLU A 1 73 ? -3.928 -13.433 0.691 1.00 63.88 73 GLU A O 1
ATOM 591 N N . LYS A 1 74 ? -4.931 -13.985 2.606 1.00 81.69 74 LYS A N 1
ATOM 592 C CA . LYS A 1 74 ? -6.043 -13.057 2.393 1.00 81.69 74 LYS A CA 1
ATOM 593 C C . LYS A 1 74 ? -6.554 -12.449 3.689 1.00 81.69 74 LYS A C 1
ATOM 595 O O . LYS A 1 74 ? -6.843 -13.168 4.650 1.00 81.69 74 LYS A O 1
ATOM 600 N N . THR A 1 75 ? -6.707 -11.130 3.666 1.00 89.00 75 THR A N 1
ATOM 601 C CA . THR A 1 75 ? -7.456 -10.316 4.627 1.00 89.00 75 THR A CA 1
ATOM 602 C C . THR A 1 75 ? -8.210 -9.267 3.821 1.00 89.00 75 THR A C 1
ATOM 604 O O . THR A 1 75 ? -7.597 -8.593 3.001 1.00 89.00 75 THR A O 1
ATOM 607 N N . ASP A 1 76 ? -9.523 -9.141 4.026 1.00 89.62 76 ASP A N 1
ATOM 608 C CA . ASP A 1 76 ? -10.325 -8.162 3.282 1.00 89.62 76 ASP A CA 1
ATOM 609 C C . ASP A 1 76 ? -10.297 -6.794 3.977 1.00 89.62 76 ASP A C 1
ATOM 611 O O . ASP A 1 76 ? -10.204 -5.758 3.319 1.00 89.62 76 ASP A O 1
ATOM 615 N N . VAL A 1 77 ? -10.357 -6.786 5.316 1.00 92.19 77 VAL A N 1
ATOM 616 C CA . VAL A 1 77 ? -10.356 -5.552 6.111 1.00 92.19 77 VAL A CA 1
ATOM 617 C C . VAL A 1 77 ? -9.483 -5.694 7.354 1.00 92.19 77 VAL A C 1
ATOM 619 O O . VAL A 1 77 ? -9.651 -6.626 8.143 1.00 92.19 77 VAL A O 1
ATOM 622 N N . PHE A 1 78 ? -8.596 -4.726 7.566 1.00 94.62 78 PHE A N 1
ATOM 623 C CA . PHE A 1 78 ? -7.910 -4.504 8.832 1.00 94.62 78 PHE A CA 1
ATOM 624 C C . PHE A 1 78 ? -8.589 -3.382 9.610 1.00 94.62 78 PHE A C 1
ATOM 626 O O . PHE A 1 78 ? -8.766 -2.280 9.098 1.00 94.62 78 PHE A O 1
ATOM 633 N N . PHE A 1 79 ? -8.890 -3.636 10.878 1.00 95.81 79 PHE A N 1
ATOM 634 C CA . PHE A 1 79 ? -9.270 -2.609 11.840 1.00 95.81 79 PHE A CA 1
ATOM 635 C C . PHE A 1 79 ? -8.094 -2.363 12.775 1.00 95.81 79 PHE A C 1
ATOM 637 O O . PHE A 1 79 ? -7.784 -3.195 13.631 1.00 95.81 79 PHE A O 1
ATOM 644 N N . TYR A 1 80 ? -7.431 -1.222 12.619 1.00 96.69 80 TYR A N 1
ATOM 645 C CA . TYR A 1 80 ? -6.338 -0.831 13.499 1.00 96.69 80 TYR A CA 1
ATOM 646 C C . TYR A 1 80 ? -6.892 0.010 14.654 1.00 96.69 80 TYR A C 1
ATOM 648 O O . TYR A 1 80 ? -7.256 1.169 14.470 1.00 96.69 80 TYR A O 1
ATOM 656 N N . CYS A 1 81 ? -7.001 -0.576 15.844 1.00 97.38 81 CYS A N 1
ATOM 657 C CA . CYS A 1 81 ? -7.581 0.065 17.021 1.00 97.38 81 CYS A CA 1
ATOM 658 C C . CYS A 1 81 ? -6.541 0.887 17.792 1.00 97.38 81 CYS A C 1
ATOM 660 O O . CYS A 1 81 ? -5.465 0.389 18.131 1.00 97.38 81 CYS A O 1
ATOM 662 N N . VAL A 1 82 ? -6.896 2.126 18.136 1.00 96.94 82 VAL A N 1
ATOM 663 C CA . VAL A 1 82 ? -6.101 3.029 18.980 1.00 96.94 82 VAL A CA 1
ATOM 664 C C . VAL A 1 82 ? -6.950 3.554 20.135 1.00 96.94 82 VAL A C 1
ATOM 666 O O . VAL 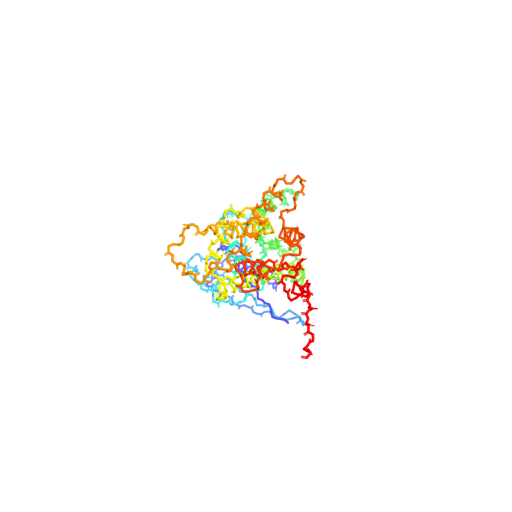A 1 82 ? -8.085 3.978 19.930 1.00 96.94 82 VAL A O 1
ATOM 669 N N . ASP A 1 83 ? -6.411 3.535 21.356 1.00 95.62 83 ASP A N 1
ATOM 670 C CA . ASP A 1 83 ? -7.100 4.085 22.528 1.00 95.62 83 ASP A CA 1
ATOM 671 C C . ASP A 1 83 ? -6.982 5.609 22.539 1.00 95.62 83 ASP A C 1
ATOM 673 O O . ASP A 1 83 ? -5.929 6.168 22.854 1.00 95.62 83 ASP A O 1
ATOM 677 N N . LEU A 1 84 ? -8.080 6.300 22.235 1.00 94.62 84 LEU A N 1
ATOM 678 C CA . LEU A 1 84 ? -8.069 7.754 22.175 1.00 94.62 84 LEU A CA 1
ATOM 679 C C . LEU A 1 84 ? -7.850 8.410 23.551 1.00 94.62 84 LEU A C 1
ATOM 681 O O . LEU A 1 84 ? -7.478 9.581 23.603 1.00 94.62 84 LEU A O 1
ATOM 685 N N . SER A 1 85 ? -8.022 7.692 24.665 1.00 91.62 85 SER A N 1
ATOM 686 C CA . SER A 1 85 ? -7.711 8.210 26.006 1.00 91.62 85 SER A CA 1
ATOM 687 C C . SER A 1 85 ? -6.211 8.274 26.304 1.00 91.62 85 SER A C 1
ATOM 689 O O . SER A 1 85 ? -5.809 8.970 27.232 1.00 91.62 85 SER A O 1
ATOM 691 N N . GLN A 1 86 ? -5.380 7.600 25.507 1.00 91.50 86 GLN A N 1
ATOM 692 C CA . GLN A 1 86 ? -3.934 7.537 25.698 1.00 91.50 86 GLN A CA 1
ATOM 693 C C . GLN A 1 86 ? -3.180 8.486 24.758 1.00 91.50 86 GLN A C 1
ATOM 695 O O . GLN A 1 86 ? -3.743 9.105 23.841 1.00 91.50 86 GLN A O 1
ATOM 700 N N . HIS A 1 87 ? -1.880 8.629 25.012 1.00 91.81 87 HIS A N 1
ATOM 701 C CA . HIS A 1 87 ? -0.956 9.231 24.059 1.00 91.81 87 HIS A CA 1
ATOM 702 C C . HIS A 1 87 ? -0.712 8.257 22.899 1.00 91.81 87 HIS A C 1
ATOM 704 O O . HIS A 1 87 ? -0.369 7.101 23.125 1.00 91.81 87 HIS A O 1
ATOM 710 N N . LEU A 1 88 ? -0.860 8.730 21.659 1.00 94.44 88 LEU A N 1
ATOM 711 C CA . LEU A 1 88 ? -0.663 7.913 20.463 1.00 94.44 88 LEU A CA 1
ATOM 712 C C . LEU A 1 88 ? 0.751 8.118 19.920 1.00 94.44 88 LEU A C 1
ATOM 714 O O . LEU A 1 88 ? 1.118 9.228 19.526 1.00 94.44 88 LEU A O 1
ATOM 718 N N . ASN A 1 89 ? 1.548 7.050 19.873 1.00 94.62 89 ASN A N 1
ATOM 719 C CA . ASN A 1 89 ? 2.869 7.096 19.255 1.00 94.62 89 ASN A CA 1
ATOM 720 C C . ASN A 1 89 ? 2.728 7.184 17.730 1.00 94.62 89 ASN A C 1
ATOM 722 O O . ASN A 1 89 ? 2.582 6.177 17.039 1.00 94.62 89 ASN A O 1
ATOM 726 N N . THR A 1 90 ? 2.758 8.412 17.214 1.00 94.75 90 THR A N 1
ATOM 727 C CA . THR A 1 90 ? 2.464 8.682 15.803 1.00 94.75 90 THR A CA 1
ATOM 728 C C . THR A 1 90 ? 3.437 7.968 14.866 1.00 94.75 90 THR A C 1
ATOM 730 O O . THR A 1 90 ? 3.013 7.373 13.878 1.00 94.75 90 THR A O 1
ATOM 733 N N . THR A 1 91 ? 4.728 7.973 15.197 1.00 94.81 91 THR A N 1
ATOM 734 C CA . THR A 1 91 ? 5.775 7.345 14.382 1.00 94.81 91 THR A CA 1
ATOM 735 C C . THR A 1 91 ? 5.596 5.832 14.301 1.00 94.81 91 THR A C 1
ATOM 737 O O . THR A 1 91 ? 5.629 5.266 13.210 1.00 94.81 91 THR A O 1
ATOM 740 N N . ASP A 1 92 ? 5.377 5.171 15.441 1.00 93.81 92 ASP A N 1
ATOM 741 C CA . ASP A 1 92 ? 5.224 3.713 15.483 1.00 93.81 92 ASP A CA 1
ATOM 742 C C . ASP A 1 92 ? 3.931 3.250 14.799 1.00 93.81 92 ASP A C 1
ATOM 744 O O . ASP A 1 92 ? 3.947 2.321 13.990 1.00 93.81 92 ASP A O 1
ATOM 748 N N . ILE A 1 93 ? 2.817 3.943 15.049 1.00 95.31 93 ILE A N 1
ATOM 749 C CA . ILE A 1 93 ? 1.533 3.619 14.422 1.00 95.31 93 ILE A CA 1
ATOM 750 C C . ILE A 1 93 ? 1.612 3.822 12.903 1.00 95.31 93 ILE A C 1
ATOM 752 O O . ILE A 1 93 ? 1.225 2.921 12.163 1.00 95.31 93 ILE A O 1
ATOM 756 N N . ASN A 1 94 ? 2.168 4.938 12.413 1.00 95.38 94 ASN A N 1
ATOM 757 C CA . ASN A 1 94 ? 2.322 5.152 10.968 1.00 95.38 94 ASN A CA 1
ATOM 758 C C . ASN A 1 94 ? 3.223 4.105 10.314 1.00 95.38 94 ASN A C 1
ATOM 760 O O . ASN A 1 94 ? 2.909 3.630 9.221 1.00 95.38 94 ASN A O 1
ATOM 764 N N . LYS A 1 95 ? 4.300 3.689 10.989 1.00 93.69 95 LYS A N 1
ATOM 765 C CA . LYS A 1 95 ? 5.151 2.595 10.514 1.00 93.69 95 LYS A CA 1
ATOM 766 C C . LYS A 1 95 ? 4.353 1.295 10.371 1.00 93.69 95 LYS A C 1
ATOM 768 O O . LYS A 1 95 ? 4.414 0.668 9.318 1.00 93.69 95 LYS A O 1
ATOM 773 N N . LYS A 1 96 ? 3.572 0.914 11.387 1.00 92.50 96 LYS A N 1
ATOM 774 C CA . LYS A 1 96 ? 2.741 -0.304 11.365 1.00 92.50 96 LYS A CA 1
ATOM 775 C C . LYS A 1 96 ? 1.649 -0.250 10.293 1.00 92.50 96 LYS A C 1
ATOM 777 O O . LYS A 1 96 ? 1.444 -1.232 9.586 1.00 92.50 96 LYS A O 1
ATOM 782 N N . LEU A 1 97 ? 0.977 0.891 10.134 1.00 94.62 97 LEU A N 1
ATOM 783 C CA . LEU A 1 97 ? -0.027 1.087 9.083 1.00 94.62 97 LEU A CA 1
ATOM 784 C C . LEU A 1 97 ? 0.596 0.997 7.681 1.00 94.62 97 LEU A C 1
ATOM 786 O O . LEU A 1 97 ? 0.039 0.336 6.808 1.00 94.62 97 LEU A O 1
ATOM 790 N N . SER A 1 98 ? 1.777 1.590 7.486 1.00 92.56 98 SER A N 1
ATOM 791 C CA . SER A 1 98 ? 2.514 1.514 6.216 1.00 92.56 98 SER A CA 1
ATOM 792 C C . SER A 1 98 ? 2.915 0.075 5.884 1.00 92.56 98 SER A C 1
ATOM 794 O O . SER A 1 98 ? 2.705 -0.375 4.763 1.00 92.56 98 SER A O 1
ATOM 796 N N . GLN A 1 99 ? 3.408 -0.680 6.871 1.00 89.88 99 GLN A N 1
ATOM 797 C CA . GLN A 1 99 ? 3.754 -2.097 6.707 1.00 89.88 99 GLN A CA 1
ATOM 798 C C . GLN A 1 99 ? 2.540 -2.959 6.341 1.00 89.88 99 GLN A C 1
ATOM 800 O O . GLN A 1 99 ? 2.655 -3.844 5.493 1.00 89.88 99 GLN A O 1
ATOM 805 N N . LEU A 1 100 ? 1.373 -2.698 6.944 1.00 89.94 100 LEU A N 1
ATOM 806 C CA . LEU A 1 100 ? 0.125 -3.369 6.568 1.00 89.94 100 LEU A CA 1
ATOM 807 C C . LEU A 1 100 ? -0.267 -3.043 5.126 1.00 89.94 100 LEU A C 1
ATOM 809 O O . LEU A 1 100 ? -0.617 -3.952 4.384 1.00 89.94 100 LEU A O 1
ATOM 813 N N . LYS A 1 101 ? -0.169 -1.775 4.715 1.00 88.81 101 LYS A N 1
ATOM 814 C CA . LYS A 1 101 ? -0.491 -1.333 3.351 1.00 88.81 101 LYS A CA 1
ATOM 815 C C . LYS A 1 101 ? 0.444 -1.942 2.303 1.00 88.81 101 LYS A C 1
ATOM 817 O O . LYS A 1 101 ? -0.005 -2.277 1.214 1.00 88.81 101 LYS A O 1
ATOM 822 N N . GLU A 1 102 ? 1.724 -2.097 2.630 1.00 87.50 102 GLU A N 1
ATOM 823 C CA . GLU A 1 102 ? 2.720 -2.730 1.758 1.00 87.50 102 GLU A CA 1
ATOM 824 C C . GLU A 1 102 ? 2.514 -4.248 1.660 1.00 87.50 102 GLU A C 1
ATOM 826 O O . GLU A 1 102 ? 2.538 -4.805 0.566 1.00 87.50 102 GLU A O 1
ATOM 831 N N . SER A 1 103 ? 2.262 -4.913 2.793 1.00 85.94 103 SER A N 1
ATOM 832 C CA . SER A 1 103 ? 2.099 -6.375 2.848 1.00 85.94 103 SER A CA 1
ATOM 833 C C . SER A 1 103 ? 0.735 -6.840 2.329 1.00 85.94 103 SER A C 1
ATOM 835 O O . SER A 1 103 ? 0.613 -7.937 1.792 1.00 85.94 103 SER A O 1
ATOM 837 N N . TYR A 1 104 ? -0.294 -6.003 2.488 1.00 88.00 104 TYR A N 1
ATOM 838 C CA . TYR A 1 104 ? -1.676 -6.271 2.094 1.00 88.00 104 TYR A CA 1
ATOM 839 C C . TYR A 1 104 ? -2.216 -5.132 1.228 1.00 88.00 104 TYR A C 1
ATOM 841 O O . TYR A 1 104 ? -3.127 -4.404 1.634 1.00 88.00 104 TYR A O 1
ATOM 849 N N . PRO A 1 105 ? -1.679 -4.981 0.011 1.00 85.12 105 PRO A N 1
ATOM 850 C CA . PRO A 1 105 ? -1.994 -3.855 -0.860 1.00 85.12 105 PRO A CA 1
ATOM 851 C C . PRO A 1 105 ? -3.442 -3.871 -1.380 1.00 85.12 105 PRO A C 1
ATOM 853 O O . PRO A 1 105 ? -3.898 -2.867 -1.926 1.00 85.12 105 PRO A O 1
ATOM 856 N N . ASP A 1 106 ? -4.144 -4.994 -1.196 1.00 85.06 106 ASP A N 1
ATOM 857 C CA . ASP A 1 106 ? -5.544 -5.233 -1.559 1.00 85.06 106 ASP A CA 1
ATOM 858 C C . ASP A 1 106 ? -6.483 -5.269 -0.326 1.00 85.06 106 ASP A C 1
ATOM 860 O O . ASP A 1 106 ? -7.648 -5.645 -0.441 1.00 85.06 106 ASP A O 1
ATOM 864 N N . ALA A 1 107 ? -6.002 -4.936 0.876 1.00 89.44 107 ALA A N 1
ATOM 865 C CA . ALA A 1 107 ? -6.840 -4.901 2.075 1.00 89.44 107 ALA A CA 1
ATOM 866 C C . ALA A 1 107 ? -7.281 -3.473 2.407 1.00 89.44 107 ALA A C 1
ATOM 868 O O . ALA A 1 107 ? -6.495 -2.523 2.368 1.00 89.44 107 ALA A O 1
ATOM 869 N N . ILE A 1 108 ? -8.537 -3.324 2.827 1.00 91.25 108 ILE A N 1
ATOM 870 C CA . ILE A 1 108 ? -9.039 -2.048 3.338 1.00 91.25 108 ILE A CA 1
ATOM 871 C C . ILE A 1 108 ? -8.552 -1.887 4.777 1.00 91.25 108 ILE A C 1
ATOM 873 O O . ILE A 1 108 ? -8.825 -2.717 5.639 1.00 91.25 108 ILE A O 1
ATOM 877 N N . ILE A 1 109 ? -7.845 -0.799 5.056 1.00 93.88 109 ILE A N 1
ATOM 878 C CA . ILE A 1 109 ? -7.369 -0.465 6.403 1.00 93.88 109 ILE A CA 1
ATOM 879 C C . ILE A 1 109 ? -8.268 0.624 6.983 1.00 93.88 109 ILE A C 1
ATOM 881 O O . ILE A 1 109 ? -8.343 1.718 6.425 1.00 93.88 109 ILE A O 1
ATOM 885 N N . ILE A 1 110 ? -8.920 0.334 8.105 1.00 94.38 110 ILE A N 1
ATOM 886 C CA . ILE A 1 110 ? -9.782 1.255 8.846 1.00 94.38 110 ILE A CA 1
ATOM 887 C C . ILE A 1 110 ? -9.133 1.555 10.195 1.00 94.38 110 ILE A C 1
ATOM 889 O O . ILE A 1 110 ? -8.896 0.653 11.001 1.00 94.38 110 ILE A O 1
ATOM 893 N N . LEU A 1 111 ? -8.866 2.831 10.463 1.00 96.00 111 LEU A N 1
ATOM 894 C CA . LEU A 1 111 ? -8.399 3.272 11.774 1.00 96.00 111 LEU A CA 1
ATOM 895 C C . LEU A 1 111 ? -9.586 3.392 12.724 1.00 96.00 111 LEU A C 1
ATOM 897 O O . LEU A 1 111 ? -10.553 4.083 12.416 1.00 96.00 111 LEU A O 1
ATOM 901 N N . VAL A 1 112 ? -9.518 2.762 13.893 1.00 96.25 112 VAL A N 1
ATOM 902 C CA . VAL A 1 112 ? -10.600 2.787 14.884 1.00 96.25 112 VAL A CA 1
ATOM 903 C C . VAL A 1 112 ? -10.120 3.491 16.145 1.00 96.25 112 VAL A C 1
ATOM 905 O O . VAL A 1 112 ? -9.371 2.933 16.942 1.00 96.25 112 VAL A O 1
ATOM 908 N N . GLY A 1 113 ? -10.576 4.724 16.346 1.00 96.50 113 GLY A N 1
ATOM 909 C CA . GLY A 1 113 ? -10.386 5.456 17.590 1.00 96.50 113 GLY A CA 1
ATOM 910 C C . GLY A 1 113 ? -11.368 4.980 18.660 1.00 96.50 113 GLY A C 1
ATOM 911 O O . GLY A 1 113 ? -12.543 5.347 18.632 1.00 96.50 113 GLY A O 1
ATOM 912 N N . THR A 1 114 ? -10.900 4.173 19.606 1.00 96.31 114 THR A N 1
ATOM 913 C CA . THR A 1 114 ? -11.736 3.591 20.662 1.00 96.31 114 THR A CA 1
ATOM 914 C C . THR A 1 114 ? -11.781 4.469 21.915 1.00 96.31 114 THR A C 1
ATOM 916 O O . THR A 1 114 ? -11.010 5.419 22.074 1.00 96.31 114 THR A O 1
ATOM 919 N N . LYS A 1 115 ? -12.696 4.124 22.832 1.00 94.38 115 LYS A N 1
ATOM 920 C CA . LYS A 1 115 ? -12.873 4.764 24.151 1.00 94.38 115 LYS A CA 1
ATOM 921 C C . LYS A 1 115 ? -13.110 6.271 24.061 1.00 94.38 115 LYS A C 1
ATOM 923 O O . LYS A 1 115 ? -12.652 7.043 24.905 1.00 94.38 115 LYS A O 1
ATOM 928 N N . VAL A 1 116 ? -13.843 6.697 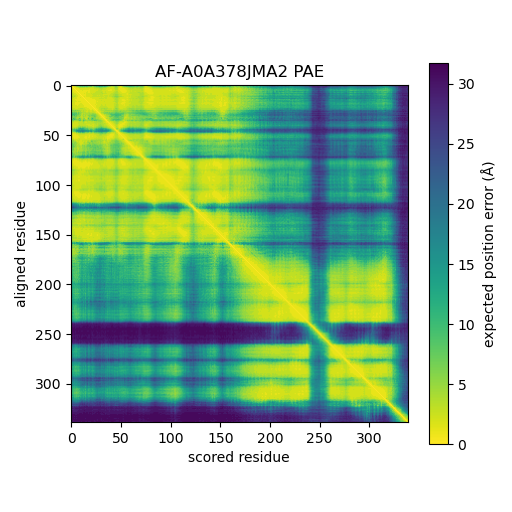23.032 1.00 93.00 116 VAL A N 1
ATOM 929 C CA . VAL A 1 116 ? -14.116 8.118 22.794 1.00 93.00 116 VAL A CA 1
ATOM 930 C C . VAL A 1 116 ? -14.913 8.759 23.944 1.00 93.00 116 VAL A C 1
ATOM 932 O O . VAL A 1 116 ? -14.844 9.967 24.144 1.00 93.00 116 VAL A O 1
ATOM 935 N N . ASP A 1 117 ? -15.625 7.960 24.746 1.00 90.94 117 ASP A N 1
ATOM 936 C CA . ASP A 1 117 ? -16.289 8.390 25.984 1.00 90.94 117 ASP A CA 1
ATOM 937 C C . ASP A 1 117 ? -15.327 9.058 26.975 1.00 90.94 117 ASP A C 1
ATOM 939 O O . ASP A 1 117 ? -15.657 10.100 27.537 1.00 90.94 117 ASP A O 1
ATOM 943 N N . LYS A 1 118 ? -14.099 8.548 27.107 1.00 88.69 118 LYS A N 1
ATOM 944 C CA . LYS A 1 118 ? -13.098 9.111 28.024 1.00 88.69 118 LYS A CA 1
ATOM 945 C C . LYS A 1 118 ? -12.583 10.484 27.594 1.00 88.69 118 LYS A C 1
ATOM 947 O O . LYS A 1 118 ? -12.138 11.255 28.433 1.00 88.69 118 LYS A O 1
ATOM 952 N N . LEU A 1 119 ? -12.658 10.806 26.302 1.00 81.19 119 LEU A N 1
ATOM 953 C CA . LEU A 1 119 ? -12.374 12.157 25.806 1.00 81.19 119 LEU A CA 1
ATOM 954 C C . LEU A 1 119 ? -13.527 13.126 26.053 1.00 81.19 119 LEU A C 1
ATOM 956 O O . LEU A 1 119 ? -13.280 14.311 26.260 1.00 81.19 119 LEU A O 1
ATOM 960 N N . LYS A 1 120 ? -14.780 12.646 26.036 1.00 68.56 120 LYS A N 1
ATOM 961 C CA . LYS A 1 120 ? -15.937 13.490 26.374 1.00 68.56 120 LYS A CA 1
ATOM 962 C C . LYS A 1 120 ? -15.854 13.951 27.827 1.00 68.56 120 LYS A C 1
ATOM 964 O O . LYS A 1 120 ? -16.142 15.105 28.109 1.00 68.56 120 LYS A O 1
ATOM 969 N N . GLU A 1 121 ? -15.424 13.068 28.729 1.00 63.25 121 GLU A N 1
ATOM 970 C CA . GLU A 1 121 ? -15.248 13.385 30.155 1.00 63.25 121 GLU A CA 1
ATOM 971 C C . GLU A 1 121 ? -14.218 14.512 30.379 1.00 63.25 121 GLU A C 1
ATOM 973 O O . GLU A 1 121 ? -14.359 15.299 31.311 1.00 63.25 121 GLU A O 1
ATOM 978 N N . THR A 1 122 ? -13.226 14.651 29.494 1.00 60.94 122 THR A N 1
ATOM 979 C CA . THR A 1 122 ? -12.194 15.699 29.574 1.00 60.94 122 THR A CA 1
ATOM 980 C C . THR A 1 122 ? -12.542 16.996 28.839 1.00 60.94 122 THR A C 1
ATOM 982 O O . THR A 1 122 ? -11.758 17.942 28.878 1.00 60.94 122 THR A O 1
ATOM 985 N N . THR A 1 123 ? -13.665 17.061 28.116 1.00 60.72 123 THR A N 1
ATOM 986 C CA . THR A 1 123 ? -13.974 18.187 27.222 1.00 60.72 123 THR A CA 1
ATOM 987 C C . THR A 1 123 ? -15.466 18.517 27.250 1.00 60.72 123 THR A C 1
ATOM 989 O O . THR A 1 123 ? -16.288 17.827 26.654 1.00 60.72 123 THR A O 1
ATOM 992 N N . THR A 1 124 ? -15.826 19.605 27.933 1.00 59.47 124 THR A N 1
ATOM 993 C CA . THR A 1 124 ? -17.219 19.997 28.212 1.00 59.47 124 THR A CA 1
ATOM 994 C C . THR A 1 124 ? -17.964 20.556 26.992 1.00 59.47 124 THR A C 1
ATOM 996 O O . THR A 1 124 ? -19.193 20.619 26.994 1.00 59.47 124 THR A O 1
ATOM 999 N N . ILE A 1 125 ? -17.248 20.942 25.927 1.00 72.69 125 ILE A N 1
ATOM 1000 C CA . ILE A 1 125 ? -17.809 21.589 24.733 1.00 72.69 125 ILE A CA 1
ATOM 1001 C C . ILE A 1 125 ? -17.762 20.630 23.530 1.00 72.69 125 ILE A C 1
ATOM 1003 O O . ILE A 1 125 ? -16.705 20.160 23.113 1.00 72.69 125 ILE A O 1
ATOM 1007 N N . LYS A 1 126 ? -18.921 20.374 22.900 1.00 69.88 126 LYS A N 1
ATOM 1008 C CA . LYS A 1 126 ? -19.057 19.437 21.758 1.00 69.88 126 LYS A CA 1
ATOM 1009 C C . LYS A 1 126 ? -18.113 19.739 20.583 1.00 69.88 126 LYS A C 1
ATOM 1011 O O . LYS A 1 126 ? -17.639 18.812 19.927 1.00 69.88 126 LYS A O 1
ATOM 1016 N N . ALA A 1 127 ? -17.868 21.018 20.294 1.00 69.94 127 ALA A N 1
ATOM 1017 C CA . ALA A 1 127 ? -16.983 21.437 19.206 1.00 69.94 127 ALA A CA 1
ATOM 1018 C C . ALA A 1 127 ? -15.514 21.079 19.493 1.00 69.94 127 ALA A C 1
ATOM 1020 O O . ALA A 1 127 ? -14.830 20.533 18.627 1.00 69.94 127 ALA A O 1
ATOM 1021 N N . GLU A 1 128 ? -15.063 21.308 20.726 1.00 77.94 128 GLU A N 1
ATOM 1022 C CA . GLU A 1 128 ? -13.710 20.977 21.179 1.00 77.94 128 GLU A CA 1
ATOM 1023 C C . GLU A 1 128 ? -13.472 19.468 21.168 1.00 77.94 128 GLU A C 1
ATOM 1025 O O . GLU A 1 128 ? -12.415 19.013 20.742 1.00 77.94 128 GLU A O 1
ATOM 1030 N N 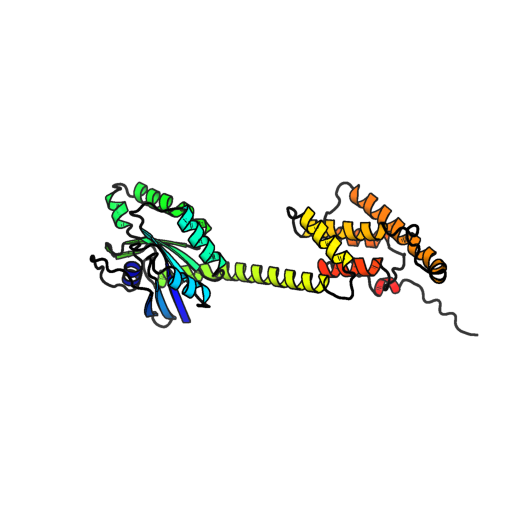. PHE A 1 129 ? -14.484 18.678 21.533 1.00 79.31 129 PHE A N 1
ATOM 1031 C CA . PHE A 1 129 ? -14.413 17.221 21.463 1.00 79.31 129 PHE A CA 1
ATOM 1032 C C . PHE A 1 129 ? -14.166 16.720 20.032 1.00 79.31 129 PHE A C 1
ATOM 1034 O O . PHE A 1 129 ? -13.263 15.914 19.797 1.00 79.31 129 PHE A O 1
ATOM 1041 N N . LYS A 1 130 ? -14.930 17.225 19.051 1.00 79.88 130 LYS A N 1
ATOM 1042 C CA . LYS A 1 130 ? -14.740 16.854 17.639 1.00 79.88 130 LYS A CA 1
ATOM 1043 C C . LYS A 1 130 ? -13.346 17.257 17.151 1.00 79.88 130 LYS A C 1
ATOM 1045 O O . LYS A 1 130 ? -12.684 16.458 16.493 1.00 79.88 130 LYS A O 1
ATOM 1050 N N . ALA A 1 131 ? -12.887 18.457 17.506 1.00 84.75 131 ALA A N 1
ATOM 1051 C CA . ALA A 1 131 ? -11.552 18.935 17.158 1.00 84.75 131 ALA A CA 1
ATOM 1052 C C . ALA A 1 131 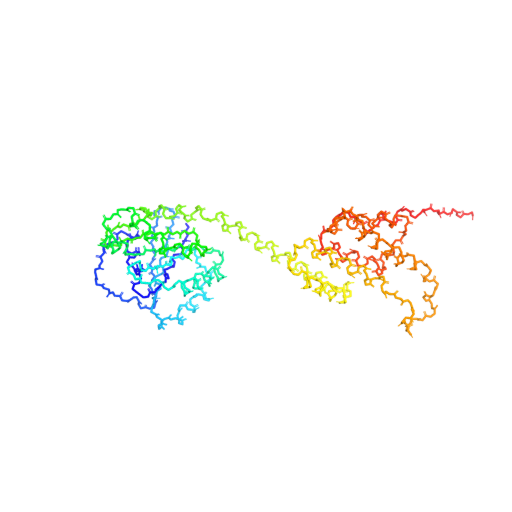? -10.439 18.094 17.808 1.00 84.75 131 ALA A C 1
ATOM 1054 O O . ALA A 1 131 ? -9.447 17.786 17.151 1.00 84.75 131 ALA A O 1
ATOM 1055 N N . ALA A 1 132 ? -10.607 17.669 19.063 1.00 86.00 132 ALA A N 1
ATOM 1056 C CA . ALA A 1 132 ? -9.641 16.839 19.779 1.00 86.00 132 ALA A CA 1
ATOM 1057 C C . ALA A 1 132 ? -9.497 15.447 19.148 1.00 86.00 132 ALA A C 1
ATOM 1059 O O . ALA A 1 132 ? -8.380 14.980 18.921 1.00 86.00 132 ALA A O 1
ATOM 1060 N N . VAL A 1 133 ? -10.622 14.809 18.814 1.00 88.75 133 VAL A N 1
ATOM 1061 C CA . VAL A 1 133 ? -10.639 13.522 18.105 1.00 88.75 133 VAL A CA 1
ATOM 1062 C C . VAL A 1 133 ? -9.983 13.657 16.734 1.00 88.75 133 VAL A C 1
ATOM 1064 O O . VAL A 1 133 ? -9.104 12.864 16.400 1.00 88.75 133 VAL A O 1
ATOM 1067 N N . GLN A 1 134 ? -10.357 14.689 15.971 1.00 88.25 134 GLN A N 1
ATOM 1068 C CA . GLN A 1 134 ? -9.767 14.970 14.666 1.00 88.25 134 GLN A CA 1
ATOM 1069 C C . GLN A 1 134 ? -8.247 15.122 14.792 1.00 88.25 134 GLN A C 1
ATOM 1071 O O . GLN A 1 134 ? -7.507 14.385 14.152 1.00 88.25 134 GLN A O 1
ATOM 1076 N N . LYS A 1 135 ? -7.775 15.990 15.694 1.00 91.31 135 LYS A N 1
ATOM 1077 C CA . LYS A 1 135 ? -6.349 16.252 15.929 1.00 91.31 135 LYS A CA 1
ATOM 1078 C C . LYS A 1 135 ? -5.556 14.988 16.269 1.00 91.31 135 LYS A C 1
ATOM 1080 O O . LYS A 1 135 ? -4.415 14.868 15.839 1.00 91.31 135 LYS A O 1
ATOM 1085 N N . LYS A 1 136 ? -6.137 14.054 17.033 1.00 93.19 136 LYS A N 1
ATOM 1086 C CA . LYS A 1 136 ? -5.476 12.782 17.368 1.00 93.19 136 LYS A CA 1
ATOM 1087 C C . LYS A 1 136 ? -5.373 11.824 16.181 1.00 93.19 136 LYS A C 1
ATOM 1089 O O . LYS A 1 136 ? -4.435 11.038 16.151 1.00 93.19 136 LYS A O 1
ATOM 1094 N N . LEU A 1 137 ? -6.321 11.863 15.244 1.00 93.44 137 LEU A N 1
ATOM 1095 C CA . LEU A 1 137 ? -6.420 10.891 14.150 1.00 93.44 137 LEU A CA 1
ATOM 1096 C C . LEU A 1 137 ? -5.890 11.409 12.804 1.00 93.44 137 LEU A C 1
ATOM 1098 O O . LEU A 1 137 ? -5.487 10.597 11.977 1.00 93.44 137 LEU A O 1
ATOM 1102 N N . GLU A 1 138 ? -5.833 12.733 12.600 1.00 93.62 138 GLU A N 1
ATOM 1103 C CA . GLU A 1 138 ? -5.249 13.368 11.404 1.00 93.62 138 GLU A CA 1
ATOM 1104 C C . GLU A 1 138 ? -3.900 12.769 10.978 1.00 93.62 138 GLU A C 1
ATOM 1106 O O . GLU A 1 138 ? -3.766 12.447 9.798 1.00 93.62 138 GLU A O 1
ATOM 1111 N N . PRO A 1 139 ? -2.926 12.535 11.886 1.00 95.31 139 PRO A N 1
ATOM 1112 C CA . PRO A 1 139 ? -1.591 12.088 11.485 1.00 95.31 139 PRO A CA 1
ATOM 1113 C C . PRO A 1 139 ? -1.542 10.719 10.794 1.00 95.31 139 PRO A C 1
ATOM 1115 O O . PRO A 1 139 ? -0.488 10.333 10.296 1.00 95.31 139 PRO A O 1
ATOM 1118 N N . PHE A 1 140 ? -2.644 9.966 10.807 1.00 94.38 140 PHE A N 1
ATOM 1119 C CA . PHE A 1 140 ? -2.727 8.599 10.297 1.00 94.38 140 PHE A CA 1
ATOM 1120 C C . PHE A 1 140 ? -3.543 8.477 9.008 1.00 94.38 140 PHE A C 1
ATOM 1122 O O . PHE A 1 140 ? -3.540 7.413 8.388 1.00 94.38 140 PHE A O 1
ATOM 1129 N N . LYS A 1 141 ? -4.256 9.536 8.601 1.00 89.50 141 LYS A N 1
ATOM 1130 C CA . LYS A 1 141 ? -5.247 9.470 7.515 1.00 89.50 141 LYS A CA 1
ATOM 1131 C C . LYS A 1 141 ? -4.669 9.068 6.164 1.00 89.50 141 LYS A C 1
ATOM 1133 O O . LYS A 1 141 ? -5.357 8.416 5.393 1.00 89.50 141 LYS A O 1
ATOM 1138 N N . GLU A 1 142 ? -3.418 9.415 5.884 1.00 89.12 142 GLU A N 1
ATOM 1139 C CA . GLU A 1 142 ? -2.759 9.083 4.612 1.00 89.12 142 GLU A CA 1
ATOM 1140 C C . GLU A 1 142 ? -2.502 7.572 4.444 1.00 89.12 142 GLU A C 1
ATOM 1142 O O . GLU A 1 142 ? -2.386 7.059 3.325 1.00 89.12 142 GLU A O 1
ATOM 1147 N N . ASN A 1 143 ? -2.446 6.840 5.560 1.00 90.50 143 ASN A N 1
ATOM 1148 C CA . ASN A 1 143 ? -2.131 5.413 5.590 1.00 90.50 143 ASN A CA 1
ATOM 1149 C C . ASN A 1 143 ? -3.366 4.516 5.735 1.00 90.50 143 ASN A C 1
ATOM 1151 O O . ASN A 1 143 ? -3.227 3.294 5.790 1.00 90.50 143 ASN A O 1
ATOM 1155 N N . VAL A 1 144 ? -4.567 5.095 5.784 1.00 91.50 144 VAL A N 1
ATOM 1156 C CA . VAL A 1 144 ? -5.821 4.356 5.973 1.00 91.50 144 VAL A CA 1
ATOM 1157 C C . VAL A 1 144 ? -6.869 4.775 4.950 1.00 91.50 144 VAL A C 1
ATOM 1159 O O . VAL A 1 144 ? -6.792 5.839 4.348 1.00 91.50 144 VAL A O 1
ATOM 1162 N N . HIS A 1 145 ? -7.854 3.911 4.737 1.00 90.44 145 HIS A N 1
ATOM 1163 C CA . HIS A 1 145 ? -8.945 4.152 3.796 1.00 90.44 145 HIS A CA 1
ATOM 1164 C C . HIS A 1 145 ? -10.098 4.905 4.460 1.00 90.44 145 HIS A C 1
ATOM 1166 O O . HIS A 1 145 ? -10.779 5.686 3.804 1.00 90.44 145 HIS A O 1
ATOM 1172 N N . GLU A 1 146 ? -10.305 4.675 5.758 1.00 89.88 146 GLU A N 1
ATOM 1173 C CA . GLU A 1 146 ? -11.377 5.290 6.532 1.00 89.88 146 GLU A CA 1
ATOM 1174 C C . GLU A 1 146 ? -11.000 5.388 8.016 1.00 89.88 146 GLU A C 1
ATOM 1176 O O . GLU A 1 146 ? -10.150 4.640 8.513 1.00 89.88 146 GLU A O 1
ATOM 1181 N N . THR A 1 147 ? -11.650 6.304 8.735 1.00 92.12 147 THR A N 1
ATOM 1182 C CA . THR A 1 147 ? -11.528 6.436 10.189 1.00 92.12 147 THR A CA 1
ATOM 1183 C C . THR A 1 147 ? -12.885 6.256 10.870 1.00 92.12 147 THR A C 1
ATOM 1185 O O . THR A 1 147 ? -13.868 6.910 10.530 1.00 92.12 147 THR A O 1
ATOM 1188 N N . LEU A 1 148 ? -12.932 5.426 11.908 1.00 92.31 148 LEU A N 1
ATOM 1189 C CA . LEU A 1 148 ? -14.092 5.237 12.774 1.00 92.31 148 LEU A CA 1
ATOM 1190 C C . LEU A 1 148 ? -13.784 5.678 14.198 1.00 92.31 148 LEU A C 1
ATOM 1192 O O . LEU A 1 148 ? -12.647 5.600 14.660 1.00 92.31 148 LEU A O 1
ATOM 1196 N N . ILE A 1 149 ? -14.824 6.094 14.917 1.00 93.56 149 ILE A N 1
ATOM 1197 C CA . ILE A 1 149 ? -14.734 6.386 16.348 1.00 93.56 149 ILE A CA 1
ATOM 1198 C C . ILE A 1 149 ? -15.780 5.594 17.111 1.00 93.56 149 ILE A C 1
ATOM 1200 O O . ILE A 1 149 ? -16.927 5.473 16.668 1.00 93.56 149 ILE A O 1
ATOM 1204 N N . THR A 1 150 ? -15.383 5.046 18.257 1.00 94.31 150 THR A N 1
ATOM 1205 C CA . THR A 1 150 ? -16.219 4.115 19.012 1.00 94.31 150 THR A CA 1
ATOM 1206 C C . THR A 1 150 ? -16.132 4.335 20.516 1.00 94.31 150 THR A C 1
ATOM 1208 O O . THR A 1 150 ? -15.127 4.789 21.069 1.00 94.31 150 THR A O 1
ATOM 1211 N N . SER A 1 151 ? -17.217 3.985 21.197 1.00 94.06 151 SER A N 1
ATOM 1212 C CA . SER A 1 151 ? -17.245 3.742 22.631 1.00 94.06 151 SER A CA 1
ATOM 1213 C C . SER A 1 151 ? -18.060 2.483 22.879 1.00 94.06 151 SER A C 1
ATOM 1215 O O . SER A 1 151 ? -19.283 2.494 22.767 1.00 94.06 151 SER A O 1
ATOM 1217 N N . ALA A 1 152 ? -17.377 1.395 23.235 1.00 92.44 152 ALA A N 1
ATOM 1218 C CA . ALA A 1 152 ? -18.051 0.169 23.647 1.00 92.44 152 ALA A CA 1
ATOM 1219 C C . ALA A 1 152 ? -18.861 0.376 24.939 1.00 92.44 152 ALA A C 1
ATOM 1221 O O . ALA A 1 152 ? -19.940 -0.187 25.073 1.00 92.44 152 ALA A O 1
ATOM 1222 N N . LYS A 1 153 ? -18.385 1.248 25.843 1.00 92.62 153 LYS A N 1
ATOM 1223 C CA . LYS A 1 153 ? -19.078 1.628 27.085 1.00 92.62 153 LYS A CA 1
ATOM 1224 C C . LYS A 1 153 ? -20.429 2.296 26.807 1.00 92.62 153 LYS A C 1
ATOM 1226 O O . LYS A 1 153 ? -21.419 1.916 27.422 1.00 92.62 153 LYS A O 1
ATOM 1231 N N . ASP A 1 154 ? -20.466 3.254 25.878 1.00 90.94 154 ASP A N 1
ATOM 1232 C CA . ASP A 1 154 ? -21.685 3.996 25.521 1.00 90.94 154 ASP A CA 1
ATOM 1233 C C . ASP A 1 154 ? -22.540 3.270 24.460 1.00 90.94 154 ASP A C 1
ATOM 1235 O O . ASP A 1 154 ? -23.599 3.769 24.084 1.00 90.94 154 ASP A O 1
ATOM 1239 N N . GLY A 1 155 ? -22.077 2.141 23.909 1.00 89.50 155 GLY A N 1
ATOM 1240 C CA . GLY A 1 155 ? -22.724 1.496 22.759 1.00 89.50 155 GLY A CA 1
ATOM 1241 C C . GLY A 1 155 ? -22.651 2.328 21.468 1.00 89.50 155 GLY A C 1
ATOM 1242 O O . GLY A 1 155 ? -23.527 2.232 20.612 1.00 89.50 155 GLY A O 1
ATOM 1243 N N . TYR A 1 156 ? -21.638 3.187 21.329 1.00 89.69 156 TYR A N 1
ATOM 1244 C CA . TYR A 1 156 ? -21.525 4.162 20.243 1.00 89.69 156 TYR A CA 1
ATOM 1245 C C . TYR A 1 156 ? -20.525 3.729 19.165 1.00 89.69 156 TYR A C 1
ATOM 1247 O O . TYR A 1 156 ? -19.366 3.439 19.462 1.00 89.69 156 TYR A O 1
ATOM 1255 N N . ILE A 1 157 ? -20.946 3.790 17.899 1.00 88.62 157 ILE A N 1
ATOM 1256 C CA . ILE A 1 157 ? -20.097 3.650 16.707 1.00 88.62 157 ILE A CA 1
ATOM 1257 C C . ILE A 1 157 ? -20.480 4.762 15.724 1.00 88.62 157 ILE A C 1
ATOM 1259 O O . ILE A 1 157 ? -21.668 4.990 15.485 1.00 88.62 157 ILE A O 1
ATOM 1263 N N . SER A 1 158 ? -19.497 5.445 15.127 1.00 85.25 158 SER A N 1
ATOM 1264 C CA . SER A 1 158 ? -19.759 6.470 14.101 1.00 85.25 158 SER A CA 1
ATOM 1265 C C . SER A 1 158 ? -20.524 5.920 12.890 1.00 85.25 158 SER A C 1
ATOM 1267 O O . SER A 1 158 ? -21.453 6.567 12.406 1.00 85.25 158 SER A O 1
ATOM 1269 N N . CYS A 1 159 ? -20.197 4.708 12.433 1.00 74.31 159 CYS A N 1
ATOM 1270 C CA . CYS A 1 159 ? -21.036 3.936 11.521 1.00 74.31 159 CYS A CA 1
ATOM 1271 C C . CYS A 1 159 ? -22.066 3.145 12.346 1.00 74.31 159 CYS A C 1
ATOM 1273 O O . CYS A 1 159 ? -21.770 2.097 12.905 1.00 74.31 159 CYS A O 1
ATOM 1275 N N . LYS A 1 160 ? -23.285 3.676 12.467 1.00 65.06 160 LYS A N 1
ATOM 1276 C CA . LYS A 1 160 ? -24.319 3.235 13.426 1.00 65.06 160 LYS A CA 1
ATOM 1277 C C . LYS A 1 160 ? -24.631 1.722 13.471 1.00 65.06 160 LYS A C 1
ATOM 1279 O O . LYS A 1 160 ? -25.246 1.288 14.436 1.00 65.06 160 LYS A O 1
ATOM 1284 N N . THR A 1 161 ? -24.284 0.941 12.442 1.00 68.31 161 THR A N 1
ATOM 1285 C CA . THR A 1 161 ? -24.577 -0.501 12.341 1.00 68.31 161 THR A CA 1
ATOM 1286 C C . THR A 1 161 ? -23.510 -1.241 11.516 1.00 68.31 161 THR A C 1
ATOM 1288 O O . THR A 1 161 ? -22.811 -0.625 10.708 1.00 68.31 161 THR A O 1
ATOM 1291 N N . LEU A 1 162 ? -23.412 -2.571 11.673 1.00 71.56 162 LEU A N 1
ATOM 1292 C CA . LEU A 1 162 ? -22.543 -3.427 10.850 1.00 71.56 162 LEU A CA 1
ATOM 1293 C C . LEU A 1 162 ? -22.874 -3.344 9.341 1.00 71.56 162 LEU A C 1
ATOM 1295 O O . LEU A 1 162 ? -21.937 -3.194 8.565 1.00 71.56 162 LEU A O 1
ATOM 1299 N N . PRO A 1 163 ? -24.147 -3.329 8.887 1.00 72.62 163 PRO A N 1
ATOM 1300 C CA . PRO A 1 163 ? -24.471 -3.054 7.483 1.00 72.62 163 PRO A CA 1
ATOM 1301 C C . PRO A 1 163 ? -23.914 -1.723 6.964 1.00 72.62 163 PRO A C 1
ATOM 1303 O O . PRO A 1 163 ? -23.349 -1.683 5.879 1.00 72.62 163 PRO A O 1
ATOM 1306 N N . ASN A 1 164 ? -23.972 -0.647 7.757 1.00 74.69 164 ASN A N 1
ATOM 1307 C CA . ASN A 1 164 ? -23.388 0.636 7.347 1.00 74.69 164 ASN A CA 1
ATOM 1308 C C . ASN A 1 164 ? -21.863 0.542 7.182 1.00 74.69 164 ASN A C 1
ATOM 1310 O O . ASN A 1 164 ? -21.294 1.198 6.313 1.00 74.69 164 ASN A O 1
ATOM 1314 N N . LEU A 1 165 ? -21.197 -0.279 8.000 1.00 78.94 165 LEU A N 1
ATOM 1315 C CA . LEU A 1 165 ? -19.774 -0.573 7.851 1.00 78.94 165 LEU A CA 1
ATOM 1316 C C . LEU A 1 165 ? -19.490 -1.356 6.562 1.00 78.94 165 LEU A C 1
ATOM 1318 O O . LEU A 1 165 ? -18.530 -1.039 5.865 1.00 78.94 165 LEU A O 1
ATOM 1322 N N . LEU A 1 166 ? -20.341 -2.325 6.208 1.00 81.62 166 LEU A N 1
ATOM 1323 C CA . LEU A 1 166 ? -20.244 -3.046 4.935 1.00 81.62 166 LEU A CA 1
ATOM 1324 C C . LEU A 1 166 ? -20.377 -2.102 3.740 1.00 81.62 166 LEU A C 1
ATOM 1326 O O . LEU A 1 166 ? -19.562 -2.177 2.828 1.00 81.62 166 LEU A O 1
ATOM 1330 N N . THR A 1 167 ? -21.312 -1.152 3.784 1.00 78.75 167 THR A N 1
ATOM 1331 C CA . THR A 1 167 ? -21.459 -0.137 2.731 1.00 78.75 167 THR A CA 1
ATOM 1332 C C . THR A 1 167 ? -20.215 0.747 2.602 1.00 78.75 167 THR A C 1
ATOM 1334 O O . THR A 1 167 ? -19.771 1.036 1.494 1.00 78.75 167 THR A O 1
ATOM 1337 N N . ILE A 1 168 ? -19.603 1.160 3.719 1.00 78.19 168 ILE A N 1
ATOM 1338 C CA . ILE A 1 168 ? -18.337 1.919 3.711 1.00 78.19 168 ILE A CA 1
ATOM 1339 C C . ILE A 1 168 ? -17.215 1.106 3.047 1.00 78.19 168 ILE A C 1
ATOM 1341 O O . ILE A 1 168 ? -16.460 1.628 2.223 1.00 78.19 168 ILE A O 1
ATOM 1345 N N . ILE A 1 169 ? -17.127 -0.183 3.380 1.00 81.88 169 ILE A N 1
ATOM 1346 C CA . ILE A 1 169 ? -16.159 -1.116 2.794 1.00 81.88 169 ILE A CA 1
ATOM 1347 C C . ILE A 1 169 ? -16.413 -1.263 1.288 1.00 81.88 169 ILE A C 1
ATOM 1349 O O . ILE A 1 169 ? -15.480 -1.166 0.497 1.00 81.88 169 ILE A O 1
ATOM 1353 N N . GLU A 1 170 ? -17.664 -1.449 0.868 1.00 81.69 170 GLU A N 1
ATOM 1354 C CA . GLU A 1 170 ? -18.045 -1.568 -0.543 1.00 81.69 170 GLU A CA 1
ATOM 1355 C C . GLU A 1 170 ? -17.713 -0.315 -1.349 1.00 81.69 170 GLU A C 1
ATOM 1357 O O . GLU A 1 170 ? -17.132 -0.429 -2.424 1.00 81.69 170 GLU A O 1
ATOM 1362 N N . ASN A 1 171 ? -17.966 0.872 -0.799 1.00 81.94 171 ASN A N 1
ATOM 1363 C CA . ASN A 1 171 ? -17.610 2.144 -1.432 1.00 81.94 171 ASN A CA 1
ATOM 1364 C C . ASN A 1 171 ? -16.092 2.353 -1.560 1.00 81.94 171 ASN A C 1
ATOM 1366 O O . ASN A 1 171 ? -15.645 3.161 -2.376 1.00 81.94 171 ASN A O 1
ATOM 1370 N N . SER A 1 172 ? -15.292 1.637 -0.767 1.00 77.81 172 SER A N 1
ATOM 1371 C CA . SER A 1 172 ? -13.828 1.713 -0.806 1.00 77.81 172 SER A CA 1
ATOM 1372 C C . SER A 1 172 ? -13.206 0.772 -1.847 1.00 77.81 172 SER A C 1
ATOM 1374 O O . SER A 1 172 ? -12.088 1.027 -2.295 1.00 77.81 172 SER A O 1
ATOM 1376 N N . LYS A 1 173 ? -13.923 -0.279 -2.280 1.00 79.94 173 LYS A N 1
ATOM 1377 C CA . LYS A 1 173 ? -13.419 -1.279 -3.242 1.00 79.94 173 LYS A CA 1
ATOM 1378 C C . LYS A 1 173 ? -13.041 -0.703 -4.616 1.00 79.94 173 LYS A C 1
ATOM 1380 O O . LYS A 1 173 ? -11.953 -1.030 -5.071 1.00 79.94 173 LYS A O 1
ATOM 1385 N N . PRO A 1 174 ? -13.817 0.196 -5.257 1.00 80.00 174 PRO A N 1
ATOM 1386 C CA . PRO A 1 174 ? -13.468 0.689 -6.593 1.00 80.00 174 PRO A CA 1
ATOM 1387 C C . PRO A 1 174 ? -12.102 1.385 -6.655 1.00 80.00 174 PRO A C 1
ATOM 1389 O O . PRO A 1 174 ? -11.341 1.171 -7.592 1.00 80.00 174 PRO A O 1
ATOM 1392 N N . LYS A 1 175 ? -11.759 2.179 -5.627 1.00 77.38 175 LYS A N 1
ATOM 1393 C CA . LYS A 1 175 ? -10.441 2.833 -5.530 1.00 77.38 175 LYS A CA 1
ATOM 1394 C C . LYS A 1 175 ? -9.310 1.815 -5.409 1.00 77.38 175 LYS A C 1
ATOM 1396 O O . LYS A 1 175 ? -8.225 2.029 -5.939 1.00 77.38 175 LYS A O 1
ATOM 1401 N N . LEU A 1 176 ? -9.562 0.732 -4.683 1.00 77.75 176 LEU A N 1
ATOM 1402 C CA . LEU A 1 176 ? -8.607 -0.350 -4.501 1.00 77.75 176 LEU A CA 1
ATOM 1403 C C . LEU A 1 176 ? -8.415 -1.142 -5.801 1.00 77.75 176 LEU A C 1
ATOM 1405 O O . LEU A 1 176 ? -7.281 -1.424 -6.177 1.00 77.75 176 LEU A O 1
ATOM 1409 N N . ASP A 1 177 ? -9.504 -1.441 -6.509 1.00 81.06 177 ASP A N 1
ATOM 1410 C CA . ASP A 1 177 ? -9.474 -2.145 -7.793 1.00 81.06 177 ASP A CA 1
ATOM 1411 C C . ASP A 1 177 ? -8.715 -1.336 -8.856 1.00 81.06 177 ASP A C 1
ATOM 1413 O O . ASP A 1 177 ? -7.910 -1.893 -9.600 1.00 81.06 177 ASP A O 1
ATOM 1417 N N . GLU A 1 178 ? -8.897 -0.012 -8.885 1.00 83.00 178 GLU A N 1
ATOM 1418 C CA . GLU A 1 178 ? -8.142 0.888 -9.764 1.00 83.00 178 GLU A CA 1
ATOM 1419 C C . GLU A 1 178 ? -6.641 0.885 -9.436 1.00 83.00 178 GLU A C 1
ATOM 1421 O O . GLU A 1 178 ? -5.809 0.726 -10.331 1.00 83.00 178 GLU A O 1
ATOM 1426 N N . GLN A 1 179 ? -6.277 0.987 -8.152 1.00 80.69 179 GLN A N 1
ATOM 1427 C CA . GLN A 1 179 ? -4.877 0.902 -7.715 1.00 80.69 179 GLN A CA 1
ATOM 1428 C C . GLN A 1 179 ? -4.255 -0.457 -8.042 1.00 80.69 179 GLN A C 1
ATOM 1430 O O . GLN A 1 179 ? -3.090 -0.532 -8.434 1.00 80.69 179 GLN A O 1
ATOM 1435 N N . LYS A 1 180 ? -5.024 -1.536 -7.894 1.00 82.31 180 LYS A N 1
ATOM 1436 C CA . LYS A 1 180 ? -4.591 -2.889 -8.231 1.00 82.31 180 LYS A CA 1
ATOM 1437 C C . LYS A 1 180 ? -4.350 -3.041 -9.729 1.00 82.31 180 LYS A C 1
ATOM 1439 O O . LYS A 1 180 ? -3.296 -3.543 -10.113 1.00 82.31 180 LYS A O 1
ATOM 1444 N N . ALA A 1 181 ? -5.283 -2.573 -10.556 1.00 84.44 181 ALA A N 1
ATOM 1445 C CA . ALA A 1 181 ? -5.134 -2.579 -12.005 1.00 84.44 181 ALA A CA 1
ATOM 1446 C C . ALA A 1 181 ? -3.902 -1.772 -12.439 1.00 84.44 181 ALA A C 1
ATOM 1448 O O . ALA A 1 181 ? -3.143 -2.219 -13.293 1.00 84.44 181 ALA A O 1
ATOM 1449 N N . GLU A 1 182 ? -3.655 -0.618 -11.816 1.00 85.12 182 GLU A N 1
ATOM 1450 C CA . GLU A 1 182 ? -2.473 0.196 -12.099 1.00 85.12 182 GLU A CA 1
ATOM 1451 C C . GLU A 1 182 ? -1.162 -0.510 -11.734 1.00 85.12 182 GLU A C 1
ATOM 1453 O O . GLU A 1 182 ? -0.250 -0.565 -12.556 1.00 85.12 182 GLU A O 1
ATOM 1458 N N . ARG A 1 183 ? -1.076 -1.119 -10.544 1.00 83.19 183 ARG A N 1
ATOM 1459 C CA . ARG A 1 183 ? 0.101 -1.909 -10.145 1.00 83.19 183 ARG A CA 1
ATOM 1460 C C . ARG A 1 183 ? 0.368 -3.059 -11.110 1.00 83.19 183 ARG A C 1
ATOM 1462 O O . ARG A 1 183 ? 1.511 -3.260 -11.511 1.00 83.19 183 ARG A O 1
ATOM 1469 N N . GLN A 1 184 ? -0.682 -3.779 -11.500 1.00 86.81 184 GLN A N 1
ATOM 1470 C CA .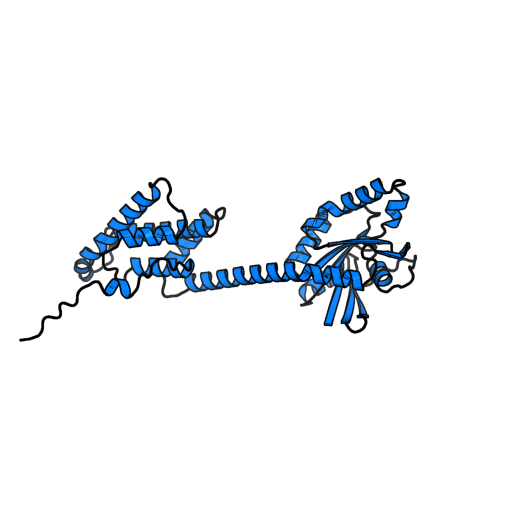 GLN A 1 184 ? -0.564 -4.879 -12.450 1.00 86.81 184 GLN A CA 1
ATOM 1471 C C . GLN A 1 184 ? -0.048 -4.386 -13.809 1.00 86.81 184 GLN A C 1
ATOM 1473 O O . GLN A 1 184 ? 0.886 -4.973 -14.346 1.00 86.81 184 GLN A O 1
ATOM 1478 N N . ARG A 1 185 ? -0.574 -3.265 -14.326 1.00 87.62 185 ARG A N 1
ATOM 1479 C CA . ARG A 1 185 ? -0.080 -2.651 -15.571 1.00 87.62 185 ARG A CA 1
ATOM 1480 C C . ARG A 1 185 ? 1.405 -2.293 -15.495 1.00 87.62 185 ARG A C 1
ATOM 1482 O O . ARG A 1 185 ? 2.145 -2.569 -16.435 1.00 87.62 185 ARG A O 1
ATOM 1489 N N . GLN A 1 186 ? 1.849 -1.706 -14.385 1.00 87.25 186 GLN A N 1
ATOM 1490 C CA . GLN A 1 186 ? 3.256 -1.339 -14.186 1.00 87.25 186 GLN A CA 1
ATOM 1491 C C . GLN A 1 186 ? 4.171 -2.568 -14.113 1.00 87.25 186 GLN A C 1
ATOM 1493 O O . GLN A 1 186 ? 5.278 -2.557 -14.655 1.00 87.25 186 GLN A O 1
ATOM 1498 N N . GLU A 1 187 ? 3.720 -3.640 -13.462 1.00 88.38 187 GLU A N 1
ATOM 1499 C CA . GLU A 1 187 ? 4.474 -4.889 -13.368 1.00 88.38 187 GLU A CA 1
ATOM 1500 C C . GLU A 1 187 ? 4.566 -5.607 -14.720 1.00 88.38 187 GLU A C 1
ATOM 1502 O O . GLU A 1 187 ? 5.660 -6.006 -15.123 1.00 88.38 187 GLU A O 1
ATOM 1507 N N . GLU A 1 188 ? 3.460 -5.686 -15.462 1.00 90.62 188 GLU A N 1
ATOM 1508 C CA . GLU A 1 188 ? 3.425 -6.205 -16.834 1.00 90.62 188 GLU A CA 1
ATOM 1509 C C . GLU A 1 188 ? 4.338 -5.387 -17.764 1.00 90.62 188 GLU A C 1
ATOM 1511 O O . GLU A 1 188 ? 5.106 -5.955 -18.546 1.00 90.62 188 GLU A O 1
ATOM 1516 N N . GLU A 1 189 ? 4.333 -4.052 -17.654 1.00 89.19 189 GLU A N 1
ATOM 1517 C CA . GLU A 1 189 ? 5.230 -3.201 -18.440 1.00 89.19 189 GLU A CA 1
ATOM 1518 C C . GLU A 1 189 ? 6.703 -3.458 -18.098 1.00 89.19 189 GLU A C 1
ATOM 1520 O O . GLU A 1 189 ? 7.538 -3.571 -19.003 1.00 89.19 189 GLU A O 1
ATOM 1525 N N . LYS A 1 190 ? 7.033 -3.579 -16.809 1.00 90.19 190 LYS A N 1
ATOM 1526 C CA . LYS A 1 190 ? 8.393 -3.873 -16.352 1.00 90.19 190 LYS A CA 1
ATOM 1527 C C . LYS A 1 190 ? 8.873 -5.231 -16.861 1.00 90.19 190 LYS A C 1
ATOM 1529 O O . LYS A 1 190 ? 9.975 -5.310 -17.404 1.00 90.19 190 LYS A O 1
ATOM 1534 N N . GLN A 1 191 ? 8.051 -6.273 -16.728 1.00 92.31 191 GLN A N 1
ATOM 1535 C CA . GLN A 1 191 ? 8.365 -7.616 -17.222 1.00 92.31 191 GLN A CA 1
ATOM 1536 C C . GLN A 1 191 ? 8.626 -7.593 -18.731 1.00 92.31 191 GLN A C 1
ATOM 1538 O O . GLN A 1 191 ? 9.682 -8.035 -19.182 1.00 92.31 191 GLN A O 1
ATOM 1543 N N . ARG A 1 192 ? 7.740 -6.953 -19.500 1.00 93.25 192 ARG A N 1
ATOM 1544 C CA . ARG A 1 192 ? 7.900 -6.768 -20.948 1.00 93.25 192 ARG A CA 1
ATOM 1545 C C . ARG A 1 192 ? 9.201 -6.042 -21.313 1.00 93.25 192 ARG A C 1
ATOM 1547 O O . ARG A 1 192 ? 9.890 -6.433 -22.255 1.00 93.25 192 ARG A O 1
ATOM 1554 N N . ARG A 1 193 ? 9.552 -4.962 -20.603 1.00 91.31 193 ARG A N 1
ATOM 1555 C CA . ARG A 1 193 ? 10.811 -4.226 -20.831 1.00 91.31 193 ARG A CA 1
ATOM 1556 C C . ARG A 1 193 ? 12.028 -5.109 -20.536 1.00 91.31 193 ARG A C 1
ATOM 1558 O O . ARG A 1 193 ? 12.979 -5.110 -21.318 1.00 91.31 193 ARG A O 1
ATOM 1565 N N . ASP A 1 194 ? 11.998 -5.884 -19.453 1.00 91.06 194 ASP A N 1
ATOM 1566 C CA . ASP A 1 194 ? 13.083 -6.804 -19.101 1.00 91.06 194 ASP A CA 1
ATOM 1567 C C . ASP A 1 194 ? 13.226 -7.967 -20.102 1.00 91.06 194 ASP A C 1
ATOM 1569 O O . ASP A 1 194 ? 14.356 -8.344 -20.421 1.00 91.06 194 ASP A O 1
ATOM 1573 N N . GLU A 1 195 ? 12.131 -8.485 -20.667 1.00 93.38 195 GLU A N 1
ATOM 1574 C CA . GLU A 1 195 ? 12.173 -9.452 -21.775 1.00 93.38 195 GLU A CA 1
ATOM 1575 C C . GLU A 1 195 ? 12.920 -8.880 -22.985 1.00 93.38 195 GLU A C 1
ATOM 1577 O O . GLU A 1 195 ? 13.840 -9.514 -23.498 1.00 93.38 195 GLU A O 1
ATOM 1582 N N . ILE A 1 196 ? 12.606 -7.646 -23.394 1.00 92.25 196 ILE A N 1
ATOM 1583 C CA . ILE A 1 196 ? 13.285 -6.981 -24.518 1.00 92.25 196 ILE A CA 1
ATOM 1584 C C . ILE A 1 196 ? 14.763 -6.725 -24.201 1.00 92.25 196 ILE A C 1
ATOM 1586 O O . ILE A 1 196 ? 15.628 -6.911 -25.057 1.00 92.25 196 ILE A O 1
ATOM 1590 N N . HIS A 1 197 ? 15.080 -6.316 -22.972 1.00 91.69 197 HIS A N 1
ATOM 1591 C CA . HIS A 1 197 ? 16.462 -6.127 -22.530 1.00 91.69 197 HIS A CA 1
ATOM 1592 C C . HIS A 1 197 ? 17.294 -7.415 -22.564 1.00 91.69 197 HIS A C 1
ATOM 1594 O O . HIS A 1 197 ? 18.516 -7.330 -22.698 1.00 91.69 197 HIS A O 1
ATOM 1600 N N . ASN A 1 198 ? 16.660 -8.574 -22.385 1.00 91.38 198 ASN A N 1
ATOM 1601 C CA . ASN A 1 198 ? 17.313 -9.881 -22.339 1.00 91.38 198 ASN A CA 1
ATOM 1602 C C . ASN A 1 198 ? 17.173 -10.675 -23.648 1.00 91.38 198 ASN A C 1
ATOM 1604 O O . ASN A 1 198 ? 17.711 -11.778 -23.746 1.00 91.38 198 ASN A O 1
ATOM 1608 N N . ASP A 1 199 ? 16.474 -10.135 -24.646 1.00 92.25 199 ASP A N 1
ATOM 1609 C CA . ASP A 1 199 ? 16.321 -10.762 -25.953 1.00 92.25 199 ASP A CA 1
ATOM 1610 C C . ASP A 1 199 ? 17.690 -10.865 -26.647 1.00 92.25 199 ASP A C 1
ATOM 1612 O O . ASP A 1 199 ? 18.354 -9.866 -26.939 1.00 92.25 199 ASP A O 1
ATOM 1616 N N . SER A 1 200 ? 18.095 -12.104 -26.939 1.00 90.12 200 SER A N 1
ATOM 1617 C CA . SER A 1 200 ? 19.356 -12.448 -27.612 1.00 90.12 200 SER A CA 1
ATOM 1618 C C . SER A 1 200 ? 19.555 -11.765 -28.973 1.00 90.12 200 SER A C 1
ATOM 1620 O O . SER A 1 200 ? 20.687 -11.673 -29.454 1.00 90.12 200 SER A O 1
ATOM 1622 N N . LYS A 1 201 ? 18.478 -11.248 -29.585 1.00 90.12 201 LYS A N 1
ATOM 1623 C CA . LYS A 1 201 ? 18.524 -10.431 -30.804 1.00 90.12 201 LYS A CA 1
ATOM 1624 C C . LYS A 1 201 ? 19.351 -9.151 -30.620 1.00 90.12 201 LYS A C 1
ATOM 1626 O O . LYS A 1 201 ? 19.939 -8.660 -31.592 1.00 90.12 201 LYS A O 1
ATOM 1631 N N . TYR A 1 202 ? 19.404 -8.596 -29.407 1.00 91.25 202 TYR A N 1
ATOM 1632 C CA . TYR A 1 202 ? 20.057 -7.317 -29.128 1.00 91.25 202 TYR A CA 1
ATOM 1633 C C . TYR A 1 202 ? 21.373 -7.491 -28.356 1.00 91.25 202 TYR A C 1
ATOM 1635 O O . TYR A 1 202 ? 21.453 -8.272 -27.411 1.00 91.25 202 TYR A O 1
ATOM 1643 N N . PRO A 1 203 ? 22.432 -6.736 -28.704 1.00 91.38 203 PRO A N 1
ATOM 1644 C CA . PRO A 1 203 ? 23.661 -6.729 -27.920 1.00 91.38 203 PRO A CA 1
ATOM 1645 C C . PRO A 1 203 ? 23.432 -6.254 -26.479 1.00 91.38 203 PRO A C 1
ATOM 1647 O O . PRO A 1 203 ? 22.783 -5.232 -26.253 1.00 91.38 203 PRO A O 1
ATOM 1650 N N . ASN A 1 204 ? 24.095 -6.900 -25.513 1.00 89.62 204 ASN A N 1
ATOM 1651 C CA . ASN A 1 204 ? 24.062 -6.504 -24.095 1.00 89.62 204 ASN A CA 1
ATOM 1652 C C . ASN A 1 204 ? 24.459 -5.036 -23.856 1.00 89.62 204 ASN A C 1
ATOM 1654 O O . ASN A 1 204 ? 23.994 -4.415 -22.900 1.00 89.62 204 ASN A O 1
ATOM 1658 N N . SER A 1 205 ? 25.279 -4.453 -24.738 1.00 91.06 205 SER A N 1
ATOM 1659 C CA . SER A 1 205 ? 25.645 -3.037 -24.663 1.00 91.06 205 SER A CA 1
ATOM 1660 C C . SER A 1 205 ? 24.433 -2.107 -24.748 1.00 91.06 205 SER A C 1
ATOM 1662 O O . SER A 1 205 ? 24.455 -1.050 -24.123 1.00 91.06 205 SER A O 1
ATOM 1664 N N . TYR A 1 206 ? 23.356 -2.491 -25.443 1.00 93.81 206 TYR A N 1
ATOM 1665 C CA . TYR A 1 206 ? 22.152 -1.662 -25.557 1.00 93.81 206 TYR A CA 1
ATOM 1666 C C . TYR A 1 206 ? 21.438 -1.561 -24.212 1.00 93.81 206 TYR A C 1
ATOM 1668 O O . TYR A 1 206 ? 21.114 -0.460 -23.771 1.00 93.81 206 TYR A O 1
ATOM 1676 N N . LYS A 1 207 ? 21.276 -2.695 -23.520 1.00 93.56 207 LYS A N 1
ATOM 1677 C CA . LYS A 1 207 ? 20.752 -2.752 -22.151 1.00 93.56 207 LYS A CA 1
ATOM 1678 C C . LYS A 1 207 ? 21.609 -1.924 -21.196 1.00 93.56 207 LYS A C 1
ATOM 1680 O O . LYS A 1 207 ? 21.069 -1.139 -20.422 1.00 93.56 207 LYS A O 1
ATOM 1685 N N . SER A 1 208 ? 22.935 -2.064 -21.262 1.00 92.75 208 SER A N 1
ATOM 1686 C CA . SER A 1 208 ? 23.854 -1.309 -20.401 1.00 92.75 208 SER A CA 1
ATOM 1687 C C . SER A 1 208 ? 23.767 0.201 -20.628 1.00 92.75 208 SER A C 1
ATOM 1689 O O . SER A 1 208 ? 23.754 0.957 -19.660 1.00 92.75 208 SER A O 1
ATOM 1691 N N . ILE A 1 209 ? 23.692 0.648 -21.887 1.00 93.62 209 ILE A N 1
ATOM 1692 C CA . ILE A 1 209 ? 23.531 2.068 -22.227 1.00 93.62 209 ILE A CA 1
ATOM 1693 C C . ILE A 1 209 ? 22.177 2.579 -21.731 1.00 93.62 209 ILE A C 1
ATOM 1695 O O . ILE A 1 209 ? 22.137 3.618 -21.077 1.00 93.62 209 ILE A O 1
ATOM 1699 N N . TRP A 1 210 ? 21.102 1.829 -21.988 1.00 94.81 210 TRP A N 1
ATOM 1700 C CA . TRP A 1 210 ? 19.746 2.198 -21.584 1.00 94.81 210 TRP A CA 1
ATOM 1701 C C . TRP A 1 210 ? 19.633 2.368 -20.069 1.00 94.81 210 TRP A C 1
ATOM 1703 O O . TRP A 1 210 ? 19.381 3.474 -19.604 1.00 94.81 210 TRP A O 1
ATOM 1713 N N . LYS A 1 211 ? 19.936 1.320 -19.288 1.00 93.12 211 LYS A N 1
ATOM 1714 C CA . LYS A 1 211 ? 19.817 1.362 -17.819 1.00 93.12 211 LYS A CA 1
ATOM 1715 C C . LYS A 1 211 ? 20.729 2.422 -17.193 1.00 93.12 211 LYS A C 1
ATOM 1717 O O . LYS A 1 211 ? 20.366 3.050 -16.204 1.00 93.12 211 LYS A O 1
ATOM 1722 N N . LYS A 1 212 ? 21.913 2.666 -17.771 1.00 94.38 212 LYS A N 1
ATOM 1723 C CA . LYS A 1 212 ? 22.807 3.735 -17.299 1.00 94.38 212 LYS A CA 1
ATOM 1724 C C . LYS A 1 212 ? 22.179 5.117 -17.479 1.00 94.38 212 LYS A C 1
ATOM 1726 O O . LYS A 1 212 ? 22.268 5.929 -16.565 1.00 94.38 212 LYS A O 1
ATOM 1731 N N . THR A 1 213 ? 21.593 5.395 -18.640 1.00 91.94 213 THR A N 1
ATOM 1732 C CA . THR A 1 213 ? 20.971 6.695 -18.923 1.00 91.94 213 THR A CA 1
ATOM 1733 C C . THR A 1 213 ? 19.658 6.875 -18.169 1.00 91.94 213 THR A C 1
ATOM 1735 O O . THR A 1 213 ? 19.418 7.954 -17.641 1.00 91.94 213 THR A O 1
ATOM 1738 N N . GLU A 1 214 ? 18.861 5.819 -18.033 1.00 91.44 214 GLU A N 1
ATOM 1739 C CA . GLU A 1 214 ? 17.645 5.800 -17.215 1.00 91.44 214 GLU A CA 1
ATOM 1740 C C . GLU A 1 214 ? 17.955 6.186 -15.760 1.00 91.44 214 GLU A C 1
ATOM 1742 O O . GLU A 1 214 ? 17.374 7.131 -15.232 1.00 91.44 214 GLU A O 1
ATOM 1747 N N . ASN A 1 215 ? 18.982 5.572 -15.160 1.00 91.56 215 ASN A N 1
ATOM 1748 C CA . ASN A 1 215 ? 19.429 5.901 -13.802 1.00 91.56 215 ASN A CA 1
ATOM 1749 C C . ASN A 1 215 ? 19.959 7.339 -13.659 1.00 91.56 215 ASN A C 1
ATOM 1751 O O . ASN A 1 215 ? 19.835 7.931 -12.593 1.00 91.56 215 ASN A O 1
ATOM 1755 N N . GLN A 1 216 ? 20.561 7.914 -14.706 1.00 91.88 216 GLN A N 1
ATOM 1756 C CA . GLN A 1 216 ? 21.018 9.314 -14.695 1.00 91.88 216 GLN A CA 1
ATOM 1757 C C . GLN A 1 216 ? 19.860 10.320 -14.738 1.00 91.88 216 GLN A C 1
ATOM 1759 O O . GLN A 1 216 ? 20.052 11.486 -14.401 1.00 91.88 216 GLN A O 1
ATOM 1764 N N . HIS A 1 217 ? 18.680 9.876 -15.166 1.00 90.88 217 HIS A N 1
ATOM 1765 C CA . HIS A 1 217 ? 17.496 10.700 -15.370 1.00 90.88 217 HIS A CA 1
ATOM 1766 C C . HIS A 1 217 ? 16.295 10.199 -14.558 1.00 90.88 217 HIS A C 1
ATOM 1768 O O . HIS A 1 217 ? 15.153 10.471 -14.927 1.00 90.88 217 HIS A O 1
ATOM 1774 N N . SER A 1 218 ? 16.539 9.511 -13.437 1.00 87.56 218 SER A N 1
ATOM 1775 C CA . SER A 1 218 ? 15.500 8.885 -12.605 1.00 87.56 218 SER A CA 1
ATOM 1776 C C . SER A 1 218 ? 14.442 9.866 -12.087 1.00 87.56 218 SER A C 1
ATOM 1778 O O . SER A 1 218 ? 13.328 9.462 -11.778 1.00 87.56 218 SER A O 1
ATOM 1780 N N . GLU A 1 219 ? 14.774 11.156 -12.008 1.00 89.69 219 GLU A N 1
ATOM 1781 C CA . GLU A 1 219 ? 13.873 12.232 -11.574 1.00 89.69 219 GLU A CA 1
ATOM 1782 C C . GLU A 1 219 ? 12.899 12.702 -12.673 1.00 89.69 219 GLU A C 1
ATOM 1784 O O . GLU A 1 219 ? 11.946 13.428 -12.394 1.00 89.69 219 GLU A O 1
ATOM 1789 N N . LEU A 1 220 ? 13.126 12.322 -13.936 1.00 90.56 220 LEU A N 1
ATOM 1790 C CA . LEU A 1 220 ? 12.280 12.714 -15.064 1.00 90.56 220 LEU A CA 1
ATOM 1791 C C . LEU A 1 220 ? 11.114 11.739 -15.269 1.00 90.56 220 LEU A C 1
ATOM 1793 O O . LEU A 1 220 ? 11.184 10.571 -14.906 1.00 90.56 220 LEU A O 1
ATOM 1797 N N . THR A 1 221 ? 10.057 12.199 -15.942 1.00 90.94 221 THR A N 1
ATOM 1798 C CA . THR A 1 221 ? 8.946 11.342 -16.399 1.00 90.94 221 THR A CA 1
ATOM 1799 C C . THR A 1 221 ? 9.440 10.224 -17.325 1.00 90.94 221 THR A C 1
ATOM 1801 O O . THR A 1 221 ? 10.341 10.483 -18.129 1.00 90.94 221 THR A O 1
ATOM 1804 N N . GLN A 1 222 ? 8.779 9.060 -17.339 1.00 89.38 222 GLN A N 1
ATOM 1805 C CA . GLN A 1 222 ? 9.152 7.917 -18.190 1.00 89.38 222 GLN A CA 1
ATOM 1806 C C . GLN A 1 222 ? 9.359 8.297 -19.667 1.00 89.38 222 GLN A C 1
ATOM 1808 O O . GLN A 1 222 ? 10.382 7.962 -20.254 1.00 89.38 222 GLN A O 1
ATOM 1813 N N . SER A 1 223 ? 8.458 9.098 -20.251 1.00 90.94 223 SER A N 1
ATOM 1814 C CA . SER A 1 223 ? 8.584 9.563 -21.644 1.00 90.94 223 SER A CA 1
ATOM 1815 C C . SER A 1 223 ? 9.883 10.337 -21.915 1.00 90.94 223 SER A C 1
ATOM 1817 O O . SER A 1 223 ? 10.439 10.254 -23.011 1.00 90.94 223 SER A O 1
ATOM 1819 N N . LYS A 1 224 ? 10.368 11.108 -20.935 1.00 91.75 224 LYS A N 1
ATOM 1820 C CA . LYS A 1 224 ? 11.618 11.872 -21.044 1.00 91.75 224 LYS A CA 1
ATOM 1821 C C . LYS A 1 224 ? 12.837 10.987 -20.812 1.00 91.75 224 LYS A C 1
ATOM 1823 O O . LYS A 1 224 ? 13.839 11.144 -21.506 1.00 91.75 224 LYS A O 1
ATOM 1828 N N . GLN A 1 225 ? 12.753 10.046 -19.872 1.00 92.38 225 GLN A N 1
ATOM 1829 C CA . GLN A 1 225 ? 13.795 9.036 -19.671 1.00 92.38 225 GLN A CA 1
ATOM 1830 C C . GLN A 1 225 ? 14.010 8.227 -20.954 1.00 92.38 225 GLN A C 1
ATOM 1832 O O . GLN A 1 225 ? 15.138 8.133 -21.442 1.00 92.38 225 GLN A O 1
ATOM 1837 N N . ASP A 1 226 ? 12.923 7.740 -21.555 1.00 93.94 226 ASP A N 1
ATOM 1838 C CA . ASP A 1 226 ? 12.939 6.980 -22.804 1.00 93.94 226 ASP A CA 1
ATOM 1839 C C . ASP A 1 226 ? 13.517 7.818 -23.961 1.00 93.94 226 ASP A C 1
ATOM 1841 O O . ASP A 1 226 ? 14.321 7.319 -24.757 1.00 93.94 226 ASP A O 1
ATOM 1845 N N . TYR A 1 227 ? 13.194 9.117 -24.024 1.00 94.62 227 TYR A N 1
ATOM 1846 C CA . TYR A 1 227 ? 13.800 10.062 -24.969 1.00 94.62 227 TYR A CA 1
ATOM 1847 C C . TYR A 1 227 ? 15.324 10.163 -24.793 1.00 94.62 227 TYR A C 1
ATOM 1849 O O . TYR A 1 227 ? 16.070 9.988 -25.760 1.00 94.62 227 TYR A O 1
ATOM 1857 N N . HIS A 1 228 ? 15.813 10.391 -23.571 1.00 93.25 228 HIS A N 1
ATOM 1858 C CA . HIS A 1 228 ? 17.250 10.500 -23.311 1.00 93.25 228 HIS A CA 1
ATOM 1859 C C . HIS A 1 228 ? 17.994 9.187 -23.592 1.00 93.25 228 HIS A C 1
ATOM 1861 O O . HIS A 1 228 ? 19.072 9.213 -24.196 1.00 93.25 228 HIS A O 1
ATOM 1867 N N . CYS A 1 229 ? 17.407 8.040 -23.238 1.00 94.25 229 CYS A N 1
ATOM 1868 C CA . CYS A 1 229 ? 17.959 6.721 -23.553 1.00 94.25 229 CYS A CA 1
ATOM 1869 C C . CYS A 1 229 ? 18.046 6.493 -25.068 1.00 94.25 229 CYS A C 1
ATOM 1871 O O . CYS A 1 229 ? 19.076 6.042 -25.578 1.00 94.25 229 CYS A O 1
ATOM 1873 N N . THR A 1 230 ? 17.000 6.882 -25.801 1.00 94.25 230 THR A N 1
ATOM 1874 C CA . THR A 1 230 ? 16.949 6.818 -27.266 1.00 94.25 230 THR A CA 1
ATOM 1875 C C . THR A 1 230 ? 18.053 7.660 -27.901 1.00 94.25 230 THR A C 1
ATOM 1877 O O . THR A 1 230 ? 18.827 7.159 -28.721 1.00 94.25 230 THR A O 1
ATOM 1880 N N . VAL A 1 231 ? 18.186 8.923 -27.487 1.00 92.75 231 VAL A N 1
ATOM 1881 C CA . VAL A 1 231 ? 19.256 9.816 -27.956 1.00 92.75 231 VAL A CA 1
ATOM 1882 C C . VAL A 1 231 ? 20.628 9.205 -27.678 1.00 92.75 231 VAL A C 1
ATOM 1884 O O . VAL A 1 231 ? 21.497 9.219 -28.552 1.00 92.75 231 VAL A O 1
ATOM 1887 N N . GLN A 1 232 ? 20.837 8.624 -26.495 1.00 93.00 232 GLN A N 1
ATOM 1888 C CA . GLN A 1 232 ? 22.124 8.041 -26.136 1.00 93.00 232 GLN A CA 1
ATOM 1889 C C . GLN A 1 232 ? 22.475 6.803 -26.974 1.00 93.00 232 GLN A C 1
ATOM 1891 O O . GLN A 1 232 ? 23.626 6.670 -27.396 1.00 93.00 232 GLN A O 1
ATOM 1896 N N . LEU A 1 233 ? 21.506 5.938 -27.283 1.00 92.50 233 LEU A N 1
ATOM 1897 C CA . LEU A 1 233 ? 21.717 4.813 -28.201 1.00 92.50 233 LEU A CA 1
ATOM 1898 C C . LEU A 1 233 ? 22.046 5.273 -29.627 1.00 92.50 233 LEU A C 1
ATOM 1900 O O . LEU A 1 233 ? 22.913 4.689 -30.282 1.00 92.50 233 LEU A O 1
ATOM 1904 N N . LEU A 1 234 ? 21.398 6.333 -30.113 1.00 91.44 234 LEU A N 1
ATOM 1905 C CA . LEU A 1 234 ? 21.710 6.913 -31.423 1.00 91.44 234 LEU A CA 1
ATOM 1906 C C . LEU A 1 234 ? 23.089 7.594 -31.431 1.00 91.44 234 LEU A C 1
ATOM 1908 O O . LEU A 1 234 ? 23.827 7.495 -32.412 1.00 91.44 234 LEU A O 1
ATOM 1912 N N . ARG A 1 235 ? 23.495 8.231 -30.327 1.00 89.44 235 ARG A N 1
ATOM 1913 C CA . ARG A 1 235 ? 24.857 8.764 -30.162 1.00 89.44 235 ARG A CA 1
ATOM 1914 C C . ARG A 1 235 ? 25.901 7.652 -30.152 1.00 89.44 235 ARG A C 1
ATOM 1916 O O . ARG A 1 235 ? 26.954 7.826 -30.759 1.00 89.44 235 ARG A O 1
ATOM 1923 N N . ASP A 1 236 ? 25.620 6.528 -29.498 1.00 88.94 236 ASP A N 1
ATOM 1924 C CA . ASP A 1 236 ? 26.483 5.344 -29.511 1.00 88.94 236 ASP A CA 1
ATOM 1925 C C . ASP A 1 236 ? 26.682 4.804 -30.935 1.00 88.94 236 ASP A C 1
ATOM 1927 O O . ASP A 1 236 ? 27.815 4.581 -31.358 1.00 88.94 236 ASP A O 1
ATOM 1931 N N . TYR A 1 237 ? 25.611 4.727 -31.733 1.00 87.31 237 TYR A N 1
ATOM 1932 C CA . TYR A 1 237 ? 25.721 4.400 -33.159 1.00 87.31 237 TYR A CA 1
ATOM 1933 C C . TYR A 1 237 ? 26.694 5.339 -33.891 1.00 87.31 237 TYR A C 1
ATOM 1935 O O . TYR A 1 237 ? 27.572 4.886 -34.625 1.00 87.31 237 TYR A O 1
ATOM 1943 N N . CYS A 1 238 ? 26.606 6.646 -33.633 1.00 82.94 238 CYS A N 1
ATOM 1944 C CA . CYS A 1 238 ? 27.486 7.654 -34.226 1.00 82.94 238 CYS A CA 1
ATOM 1945 C C . CYS A 1 238 ? 28.944 7.607 -33.732 1.00 82.94 238 CYS A C 1
ATOM 1947 O O . CYS A 1 238 ? 29.795 8.236 -34.365 1.00 82.94 238 CYS A O 1
ATOM 1949 N N . LYS A 1 239 ? 29.248 6.924 -32.619 1.00 70.81 239 LYS A N 1
ATOM 1950 C CA . LYS A 1 239 ? 30.613 6.761 -32.076 1.00 70.81 239 LYS A CA 1
ATOM 1951 C C . LYS A 1 239 ? 31.377 5.591 -32.688 1.00 70.81 239 LYS A C 1
ATOM 1953 O O . LYS A 1 239 ? 32.562 5.442 -32.412 1.00 70.81 239 LYS A O 1
ATOM 1958 N N . THR A 1 240 ? 30.736 4.788 -33.535 1.00 55.06 240 THR A N 1
ATOM 1959 C CA . THR A 1 240 ? 31.414 3.740 -34.305 1.00 55.06 240 THR A CA 1
ATOM 1960 C C . THR A 1 240 ? 32.333 4.366 -35.369 1.00 55.06 240 THR A C 1
ATOM 1962 O O . THR A 1 240 ? 31.991 4.494 -36.542 1.00 55.06 240 THR A O 1
ATOM 1965 N N . ASN A 1 241 ? 33.512 4.827 -34.945 1.00 41.41 241 ASN A N 1
ATOM 1966 C CA . ASN A 1 241 ? 34.588 5.247 -35.836 1.00 41.41 241 ASN A CA 1
ATOM 1967 C C . ASN A 1 241 ? 35.261 4.000 -36.443 1.00 41.41 241 ASN A C 1
ATOM 1969 O O . ASN A 1 241 ? 35.630 3.094 -35.698 1.00 41.41 241 ASN A O 1
ATOM 1973 N N . PRO A 1 242 ? 35.498 3.944 -37.768 1.00 43.75 242 PRO A N 1
ATOM 1974 C CA . PRO A 1 242 ? 36.268 2.862 -38.388 1.00 43.75 242 PRO A CA 1
ATOM 1975 C C . PRO A 1 242 ? 37.762 2.854 -38.014 1.00 43.75 242 PRO A C 1
ATOM 1977 O O . PRO A 1 242 ? 38.463 1.918 -38.382 1.00 43.75 242 PRO A O 1
ATOM 1980 N N . SER A 1 243 ? 38.274 3.896 -37.348 1.00 40.31 243 SER A N 1
ATOM 1981 C CA . SER A 1 243 ? 39.706 4.044 -37.049 1.00 40.31 243 SER A CA 1
ATOM 1982 C C . SER A 1 243 ? 40.196 3.203 -35.869 1.00 40.31 243 SER A C 1
ATOM 1984 O O . SER A 1 243 ? 41.395 2.970 -35.778 1.00 40.31 243 SER A O 1
ATOM 1986 N N . ASP A 1 244 ? 39.297 2.703 -35.015 1.00 36.06 244 ASP A N 1
ATOM 1987 C CA . ASP A 1 244 ? 39.674 1.983 -33.786 1.00 36.06 244 ASP A CA 1
ATOM 1988 C C . ASP A 1 244 ? 39.520 0.457 -33.902 1.00 36.06 244 ASP A C 1
ATOM 1990 O O . ASP A 1 244 ? 39.576 -0.264 -32.907 1.00 36.06 244 ASP A O 1
ATOM 1994 N N . SER A 1 245 ? 39.347 -0.081 -35.115 1.00 36.12 245 SER A N 1
ATOM 1995 C CA . SER A 1 245 ? 39.267 -1.527 -35.326 1.00 36.12 245 SER A CA 1
ATOM 1996 C C . SER A 1 245 ? 40.504 -2.082 -36.028 1.00 36.12 245 SER A C 1
ATOM 1998 O O . SER A 1 245 ? 40.554 -2.165 -37.253 1.00 36.12 245 SER A O 1
ATOM 2000 N N . ILE A 1 246 ? 41.454 -2.586 -35.240 1.00 38.00 246 ILE A N 1
ATOM 2001 C CA . ILE A 1 246 ? 42.568 -3.443 -35.697 1.00 38.00 246 ILE A CA 1
ATOM 2002 C C . ILE A 1 246 ? 42.067 -4.853 -36.125 1.00 38.00 246 ILE A C 1
ATOM 2004 O O . ILE A 1 246 ? 42.854 -5.741 -36.423 1.00 38.00 246 ILE A O 1
ATOM 2008 N N . LEU A 1 247 ? 40.749 -5.097 -36.218 1.00 37.31 247 LEU A N 1
ATOM 2009 C CA . LEU A 1 247 ? 40.195 -6.462 -36.263 1.00 37.31 247 LEU A CA 1
ATOM 2010 C C . LEU A 1 247 ? 39.125 -6.766 -37.327 1.00 37.31 247 LEU A C 1
ATOM 2012 O O . LEU A 1 247 ? 38.495 -7.817 -37.249 1.00 37.31 247 LEU A O 1
ATOM 2016 N N . PHE A 1 248 ? 38.920 -5.930 -38.353 1.00 35.16 248 PHE A N 1
ATOM 2017 C CA . PHE A 1 248 ? 37.980 -6.266 -39.438 1.00 35.16 248 PHE A CA 1
ATOM 2018 C C . PHE A 1 248 ? 38.676 -6.405 -40.799 1.00 35.16 248 PHE A C 1
ATOM 2020 O O . PHE A 1 248 ? 39.259 -5.467 -41.334 1.00 35.16 248 PHE A O 1
ATOM 2027 N N . SER A 1 249 ? 38.613 -7.618 -41.351 1.00 35.75 249 SER A N 1
ATOM 2028 C CA . SER A 1 249 ? 39.273 -8.053 -42.582 1.00 35.75 249 SER A CA 1
ATOM 2029 C C . SER A 1 249 ? 38.788 -7.319 -43.847 1.00 35.75 249 SER A C 1
ATOM 2031 O O . SER A 1 249 ? 37.637 -6.889 -43.967 1.00 35.75 249 SER A O 1
ATOM 2033 N N . LYS A 1 250 ? 39.704 -7.216 -44.825 1.00 32.94 250 LYS A N 1
ATOM 2034 C CA . LYS A 1 250 ? 39.644 -6.434 -46.082 1.00 32.94 250 LYS A CA 1
ATOM 2035 C C . LYS A 1 250 ? 38.388 -6.617 -46.956 1.00 32.94 250 LYS A C 1
ATOM 2037 O O . LYS A 1 250 ? 38.129 -5.774 -47.808 1.00 32.94 250 LYS A O 1
ATOM 2042 N N . VAL A 1 251 ? 37.573 -7.648 -46.735 1.00 42.97 251 VAL A N 1
ATOM 2043 C CA . VAL A 1 251 ? 36.339 -7.912 -47.504 1.00 42.97 251 VAL A CA 1
ATOM 2044 C C . VAL A 1 251 ? 35.214 -6.918 -47.154 1.00 42.97 251 VAL A C 1
ATOM 2046 O O . VAL A 1 251 ? 34.350 -6.633 -47.980 1.00 42.97 251 VAL A O 1
ATOM 2049 N N . LYS A 1 252 ? 35.254 -6.289 -45.969 1.00 41.41 252 LYS A N 1
ATOM 2050 C CA . LYS A 1 252 ? 34.224 -5.330 -45.517 1.00 41.41 252 LYS A CA 1
ATOM 2051 C C . LYS A 1 252 ? 34.409 -3.897 -46.042 1.00 41.41 252 LYS A C 1
ATOM 2053 O O . LYS A 1 252 ? 33.508 -3.072 -45.890 1.00 41.41 252 LYS A O 1
ATOM 2058 N N . LEU A 1 253 ? 35.544 -3.585 -46.679 1.00 39.81 253 LEU A N 1
ATOM 2059 C CA . LEU A 1 253 ? 35.846 -2.223 -47.144 1.00 39.81 253 LEU A CA 1
ATOM 2060 C C . LEU A 1 253 ? 34.900 -1.754 -48.265 1.00 39.81 253 LEU A C 1
ATOM 2062 O O . LEU A 1 253 ? 34.517 -0.582 -48.278 1.00 39.81 253 LEU A O 1
ATOM 2066 N N . MET A 1 254 ? 34.463 -2.672 -49.137 1.00 38.78 254 MET A N 1
ATOM 2067 C CA . MET A 1 254 ? 33.533 -2.400 -50.247 1.00 38.78 254 MET A CA 1
ATOM 2068 C C . MET A 1 254 ? 32.105 -2.084 -49.767 1.00 38.78 254 MET A C 1
ATOM 2070 O O . MET A 1 254 ? 31.427 -1.246 -50.354 1.00 38.78 254 MET A O 1
ATOM 2074 N N . PHE A 1 255 ? 31.664 -2.662 -48.643 1.00 40.66 255 PHE A N 1
ATOM 2075 C CA . PHE A 1 255 ? 30.378 -2.319 -48.017 1.00 40.66 255 PHE A CA 1
ATOM 2076 C C . PHE A 1 255 ? 30.440 -1.015 -47.195 1.00 40.66 255 PHE A C 1
ATOM 2078 O O . PHE A 1 255 ? 29.402 -0.437 -46.867 1.00 40.66 255 PHE A O 1
ATOM 2085 N N . SER A 1 256 ? 31.640 -0.496 -46.893 1.00 42.00 256 SER A N 1
ATOM 2086 C CA . SER A 1 256 ? 31.812 0.656 -45.996 1.00 42.00 256 SER A CA 1
ATOM 2087 C C . SER A 1 256 ? 31.372 2.006 -46.583 1.00 42.00 256 SER A C 1
ATOM 2089 O O . SER A 1 256 ? 31.122 2.930 -45.816 1.00 42.00 256 SER A O 1
ATOM 2091 N N . PHE A 1 257 ? 31.206 2.148 -47.904 1.00 44.19 257 PHE A N 1
ATOM 2092 C CA . PHE A 1 257 ? 30.768 3.420 -48.504 1.00 44.19 257 PHE A CA 1
ATOM 2093 C C . PHE A 1 257 ? 29.310 3.788 -48.178 1.00 44.19 257 PHE A C 1
ATOM 2095 O O . PHE A 1 257 ? 29.029 4.955 -47.920 1.00 44.19 257 PHE A O 1
ATOM 2102 N N . LYS A 1 258 ? 28.389 2.814 -48.106 1.00 44.84 258 LYS A N 1
ATOM 2103 C CA . LYS A 1 258 ? 26.976 3.063 -47.747 1.00 44.84 258 LYS A CA 1
ATOM 2104 C C . LYS A 1 258 ? 26.777 3.288 -46.238 1.00 44.84 258 LYS A C 1
ATOM 2106 O O . LYS A 1 258 ? 25.954 4.110 -45.845 1.00 44.84 258 LYS A O 1
ATOM 2111 N N . LEU A 1 259 ? 27.588 2.643 -45.393 1.00 49.31 259 LEU A N 1
ATOM 2112 C CA . LEU A 1 259 ? 27.587 2.824 -43.930 1.00 49.31 259 LEU A CA 1
ATOM 2113 C C . LEU A 1 259 ? 28.069 4.219 -43.474 1.00 49.31 259 LEU A C 1
ATOM 2115 O O . LEU A 1 259 ? 27.660 4.683 -42.410 1.00 49.31 259 LEU A O 1
ATOM 2119 N N . ARG A 1 260 ? 28.891 4.917 -44.275 1.00 51.34 260 ARG A N 1
ATOM 2120 C CA . ARG A 1 260 ? 29.407 6.271 -43.967 1.00 51.34 260 ARG A CA 1
ATOM 2121 C C . ARG A 1 260 ? 28.326 7.362 -43.953 1.00 51.34 260 ARG A C 1
ATOM 2123 O O . ARG A 1 260 ? 28.485 8.371 -43.263 1.00 51.34 260 ARG A O 1
ATOM 2130 N N . ASN A 1 261 ? 27.221 7.158 -44.674 1.00 63.00 261 ASN A N 1
ATOM 2131 C CA . ASN A 1 261 ? 26.184 8.179 -44.834 1.00 63.00 261 ASN A CA 1
ATOM 2132 C C . ASN A 1 261 ? 25.271 8.282 -43.604 1.00 63.00 261 ASN A C 1
ATOM 2134 O O . ASN A 1 261 ? 24.947 9.389 -43.178 1.00 63.00 261 ASN A O 1
ATOM 2138 N N . HIS A 1 262 ? 24.898 7.160 -42.980 1.00 76.44 262 HIS A N 1
ATOM 2139 C CA . HIS A 1 262 ? 23.937 7.172 -41.871 1.00 76.44 262 HIS A CA 1
ATOM 2140 C C . HIS A 1 262 ? 24.533 7.702 -40.565 1.00 76.44 262 HIS A C 1
ATOM 2142 O O . HIS A 1 262 ? 23.870 8.454 -39.861 1.00 76.44 262 HIS A O 1
ATOM 2148 N N . THR A 1 263 ? 25.779 7.358 -40.228 1.00 80.31 263 THR A N 1
ATOM 2149 C CA . THR A 1 263 ? 26.431 7.869 -39.005 1.00 80.31 263 THR A CA 1
ATOM 2150 C C . THR A 1 263 ? 26.598 9.386 -39.052 1.00 80.31 263 THR A C 1
ATOM 2152 O O . THR A 1 263 ? 26.328 10.069 -38.066 1.00 80.31 263 THR A O 1
ATOM 2155 N N . THR A 1 264 ? 26.967 9.932 -40.212 1.00 82.25 264 THR A N 1
ATOM 2156 C CA . THR A 1 264 ? 27.062 11.383 -40.425 1.00 82.25 264 THR A CA 1
ATOM 2157 C C . THR A 1 264 ? 25.682 12.044 -40.400 1.00 82.25 264 THR A C 1
ATOM 2159 O O . THR A 1 264 ? 25.500 13.031 -39.689 1.00 82.25 264 THR A O 1
ATOM 2162 N N . THR A 1 265 ? 24.696 11.462 -41.094 1.00 85.75 265 THR A N 1
ATOM 2163 C CA . THR A 1 265 ? 23.317 11.982 -41.145 1.00 85.75 265 THR A CA 1
ATOM 2164 C C . THR A 1 265 ? 22.672 12.009 -39.759 1.00 85.75 265 THR A C 1
ATOM 2166 O O . THR A 1 265 ? 22.082 13.017 -39.381 1.00 85.75 265 THR A O 1
ATOM 2169 N N . ILE A 1 266 ? 22.822 10.945 -38.964 1.00 88.06 266 ILE A N 1
ATOM 2170 C CA . ILE A 1 266 ? 22.265 10.871 -37.605 1.00 88.06 266 ILE A CA 1
ATOM 2171 C C . ILE A 1 266 ? 22.982 11.838 -36.670 1.00 88.06 266 ILE A C 1
ATOM 2173 O O . ILE A 1 266 ? 22.332 12.510 -35.874 1.00 88.06 266 ILE A O 1
ATOM 2177 N N . ARG A 1 267 ? 24.309 11.968 -36.776 1.00 87.06 267 ARG A N 1
ATOM 2178 C CA . ARG A 1 267 ? 25.064 12.938 -35.974 1.00 87.06 267 ARG A CA 1
ATOM 2179 C C . ARG A 1 267 ? 24.600 14.370 -36.245 1.00 87.06 267 ARG A C 1
ATOM 2181 O O . ARG A 1 267 ? 24.380 15.113 -35.293 1.00 87.06 267 ARG A O 1
ATOM 2188 N N . GLN A 1 268 ? 24.434 14.736 -37.516 1.00 87.94 268 GLN A N 1
ATOM 2189 C CA . GLN A 1 268 ? 23.908 16.045 -37.915 1.00 87.94 268 GLN A CA 1
ATOM 2190 C C . GLN A 1 268 ? 22.469 16.235 -37.433 1.00 87.94 268 GLN A C 1
ATOM 2192 O O . GLN A 1 268 ? 22.161 17.252 -36.823 1.00 87.94 268 GLN A O 1
ATOM 2197 N N . PHE A 1 269 ? 21.613 15.229 -37.622 1.00 91.69 269 PHE A N 1
ATOM 2198 C CA . PHE A 1 269 ? 20.231 15.256 -37.153 1.00 91.69 269 PHE A CA 1
ATOM 2199 C C . PHE A 1 269 ? 20.128 15.512 -35.647 1.00 91.69 269 PHE A C 1
ATOM 2201 O O . PHE A 1 269 ? 19.415 16.421 -35.243 1.00 91.69 269 PHE A O 1
ATOM 2208 N N . LEU A 1 270 ? 20.854 14.756 -34.817 1.00 90.31 270 LEU A N 1
ATOM 2209 C CA . LEU A 1 270 ? 20.811 14.928 -33.361 1.00 90.31 270 LEU A CA 1
ATOM 2210 C C . LEU A 1 270 ? 21.272 16.334 -32.955 1.00 90.31 270 LEU A C 1
ATOM 2212 O O . LEU A 1 270 ? 20.650 16.971 -32.112 1.00 90.31 270 LEU A O 1
ATOM 2216 N N . GLN A 1 271 ? 22.323 16.842 -33.600 1.00 87.44 271 GLN A N 1
ATOM 2217 C CA . GLN A 1 271 ? 22.842 18.191 -33.378 1.00 87.44 271 GLN A CA 1
ATOM 2218 C C . GLN A 1 271 ? 21.865 19.306 -33.780 1.00 87.44 271 GLN A C 1
ATOM 2220 O O . GLN A 1 271 ? 21.850 20.354 -33.135 1.00 87.44 271 GLN A O 1
ATOM 2225 N N . GLU A 1 272 ? 21.103 19.116 -34.858 1.00 89.38 272 GLU A N 1
ATOM 2226 C CA . GLU A 1 272 ? 20.060 20.043 -35.311 1.00 89.38 272 GLU A CA 1
ATOM 2227 C C . GLU A 1 272 ? 18.835 19.972 -34.386 1.00 89.38 272 GLU A C 1
ATOM 2229 O O . GLU A 1 272 ? 18.356 21.001 -33.911 1.00 89.38 272 GLU A O 1
ATOM 2234 N N . TYR A 1 273 ? 18.367 18.758 -34.077 1.00 88.81 273 TYR A N 1
ATOM 2235 C CA . TYR A 1 273 ? 17.184 18.509 -33.252 1.00 88.81 273 TYR A CA 1
ATOM 2236 C C . TYR A 1 273 ? 17.368 19.052 -31.831 1.00 88.81 273 TYR A C 1
ATOM 2238 O O . TYR A 1 273 ? 16.503 19.760 -31.316 1.00 88.81 273 TYR A O 1
ATOM 2246 N N . GLU A 1 274 ? 18.530 18.809 -31.218 1.00 85.56 274 GLU A N 1
ATOM 2247 C CA . GLU A 1 274 ? 18.830 19.291 -29.869 1.00 85.56 274 GLU A CA 1
ATOM 2248 C C . GLU A 1 274 ? 18.935 20.819 -29.784 1.00 85.56 274 GLU A C 1
ATOM 2250 O O . GLU A 1 274 ? 18.626 21.376 -28.732 1.00 85.56 274 GLU A O 1
ATOM 2255 N N . ARG A 1 275 ? 19.337 21.496 -30.866 1.00 85.31 275 ARG A N 1
ATOM 2256 C CA . ARG A 1 275 ? 19.439 22.965 -30.923 1.00 85.31 275 ARG A CA 1
ATOM 2257 C C . ARG A 1 275 ? 18.135 23.658 -31.311 1.00 85.31 275 ARG A C 1
ATOM 2259 O O . ARG A 1 275 ? 18.061 24.879 -31.214 1.00 85.31 275 ARG A O 1
ATOM 2266 N N . SER A 1 276 ? 17.128 22.914 -31.766 1.00 87.31 276 SER A N 1
ATOM 2267 C CA . SER A 1 276 ? 15.859 23.502 -32.190 1.00 87.31 276 SER A CA 1
ATOM 2268 C C . SER A 1 276 ? 15.057 24.038 -30.996 1.00 87.31 276 SER A C 1
ATOM 2270 O O . SER A 1 276 ? 14.750 23.317 -30.042 1.00 87.31 276 SER A O 1
ATOM 2272 N N . SER A 1 277 ? 14.721 25.329 -31.042 1.00 70.50 277 SER A N 1
ATOM 2273 C CA . SER A 1 277 ? 13.836 25.969 -30.067 1.00 70.50 277 SER A CA 1
ATOM 2274 C C . SER A 1 277 ? 12.423 25.400 -30.222 1.00 70.50 277 SER A C 1
ATOM 2276 O O . SER A 1 277 ? 11.814 25.561 -31.276 1.00 70.50 277 SER A O 1
ATOM 2278 N N . GLY A 1 278 ? 11.910 24.726 -29.188 1.00 75.25 278 GLY A N 1
ATOM 2279 C CA . GLY A 1 278 ? 10.591 24.075 -29.213 1.00 75.25 278 GLY A CA 1
ATOM 2280 C C . GLY A 1 278 ? 10.609 22.576 -29.529 1.00 75.25 278 GLY A C 1
ATOM 2281 O O . GLY A 1 278 ? 9.573 22.026 -29.891 1.00 75.25 278 GLY A O 1
ATOM 2282 N N . ARG A 1 279 ? 11.763 21.905 -29.404 1.00 83.00 279 ARG A N 1
ATOM 2283 C CA . ARG A 1 279 ? 11.851 20.447 -29.562 1.00 83.00 279 ARG A CA 1
ATOM 2284 C C . ARG A 1 279 ? 10.927 19.709 -28.590 1.00 83.00 279 ARG A C 1
ATOM 2286 O O . ARG A 1 279 ? 10.844 20.048 -27.409 1.00 83.00 279 ARG A O 1
ATOM 2293 N N . GLU A 1 280 ? 10.317 18.638 -29.074 1.00 86.56 280 GLU A N 1
ATOM 2294 C CA . GLU A 1 280 ? 9.582 17.708 -28.228 1.00 86.56 280 GLU A CA 1
ATOM 2295 C C . GLU A 1 280 ? 10.532 16.640 -27.666 1.00 86.56 280 GLU A C 1
ATOM 2297 O O . GLU A 1 280 ? 11.217 15.935 -28.413 1.00 86.56 280 GLU A O 1
ATOM 2302 N N . GLU A 1 281 ? 10.576 16.514 -26.339 1.00 89.44 281 GLU A N 1
ATOM 2303 C CA . GLU A 1 281 ? 11.406 15.538 -25.614 1.00 89.44 281 GLU A CA 1
ATOM 2304 C C . GLU A 1 281 ? 10.651 14.217 -25.399 1.00 89.44 281 GLU A C 1
ATOM 2306 O O . GLU A 1 281 ? 10.503 13.733 -24.277 1.00 89.44 281 GLU A O 1
ATOM 2311 N N . ASN A 1 282 ? 10.132 13.650 -26.490 1.00 91.69 282 ASN A N 1
ATOM 2312 C CA . ASN A 1 282 ? 9.504 12.331 -26.519 1.00 91.69 282 ASN A CA 1
ATOM 2313 C C . ASN A 1 282 ? 10.037 11.502 -27.703 1.00 91.69 282 ASN A C 1
ATOM 2315 O O . ASN A 1 282 ? 10.578 12.038 -28.674 1.00 91.69 282 ASN A O 1
ATOM 2319 N N . VAL A 1 283 ? 9.925 10.177 -27.596 1.00 91.75 283 VAL A N 1
ATOM 2320 C CA . VAL A 1 283 ? 10.510 9.235 -28.565 1.00 91.75 283 VAL A CA 1
ATOM 2321 C C . VAL A 1 283 ? 9.806 9.305 -29.919 1.00 91.75 283 VAL A C 1
ATOM 2323 O O . VAL A 1 283 ? 10.478 9.282 -30.948 1.00 91.75 283 VAL A O 1
ATOM 2326 N N . ASP A 1 284 ? 8.482 9.453 -29.940 1.00 90.25 284 ASP A N 1
ATOM 2327 C CA . ASP A 1 284 ? 7.704 9.487 -31.181 1.00 90.25 284 ASP A CA 1
ATOM 2328 C C . ASP A 1 284 ? 8.061 10.678 -32.070 1.00 90.25 284 ASP A C 1
ATOM 2330 O O . ASP A 1 284 ? 8.303 10.518 -33.269 1.00 90.25 284 ASP A O 1
ATOM 2334 N N . ALA A 1 285 ? 8.155 11.874 -31.493 1.00 90.12 285 ALA A N 1
ATOM 2335 C CA . ALA A 1 285 ? 8.552 13.077 -32.211 1.00 90.12 285 ALA A CA 1
ATOM 2336 C C . ALA A 1 285 ? 9.981 12.959 -32.758 1.00 90.12 285 ALA A C 1
ATOM 2338 O O . ALA A 1 285 ? 10.228 13.277 -33.927 1.00 90.12 285 ALA A O 1
ATOM 2339 N N . LEU A 1 286 ? 10.902 12.425 -31.946 1.00 91.31 286 LEU A N 1
ATOM 2340 C CA . LEU A 1 286 ? 12.290 12.198 -32.339 1.00 91.31 286 LEU A CA 1
ATOM 2341 C C . LEU A 1 286 ? 12.391 11.201 -33.502 1.00 91.31 286 LEU A C 1
ATOM 2343 O O . LEU A 1 286 ? 13.047 11.494 -34.504 1.00 91.31 286 LEU A O 1
ATOM 2347 N N . LEU A 1 287 ? 11.730 10.042 -33.406 1.00 90.88 287 LEU A N 1
ATOM 2348 C CA . LEU A 1 287 ? 11.752 9.016 -34.452 1.00 90.88 287 LEU A CA 1
ATOM 2349 C C . LEU A 1 287 ? 11.055 9.493 -35.728 1.00 90.88 287 LEU A C 1
ATOM 2351 O O . LEU A 1 287 ? 11.572 9.269 -36.825 1.00 90.88 287 LEU A O 1
ATOM 2355 N N . LYS A 1 288 ? 9.942 10.224 -35.615 1.00 90.06 288 LYS A N 1
ATOM 2356 C CA . LYS A 1 288 ? 9.255 10.841 -36.757 1.00 90.06 288 LYS A CA 1
ATOM 2357 C C . LYS A 1 288 ? 10.151 11.854 -37.469 1.00 90.06 288 LYS A C 1
ATOM 2359 O O . LYS A 1 288 ? 10.279 11.796 -38.695 1.00 90.06 288 LYS A O 1
ATOM 2364 N N . ALA A 1 289 ? 10.818 12.740 -36.733 1.00 89.62 289 ALA A N 1
ATOM 2365 C CA . ALA A 1 289 ? 11.753 13.706 -37.306 1.00 89.62 289 ALA A CA 1
ATOM 2366 C C . ALA A 1 289 ? 12.970 13.016 -37.950 1.00 89.62 289 ALA A C 1
ATOM 2368 O O . ALA A 1 289 ? 13.368 13.374 -39.063 1.00 89.62 289 ALA A O 1
ATOM 2369 N N . LEU A 1 290 ? 13.501 11.973 -37.304 1.00 89.50 290 LEU A N 1
ATOM 2370 C CA . LEU A 1 290 ? 14.593 11.163 -37.838 1.00 89.50 290 LEU A CA 1
ATOM 2371 C C . LEU A 1 290 ? 14.187 10.469 -39.145 1.00 89.50 290 LEU A C 1
ATOM 2373 O O . LEU A 1 290 ? 14.928 10.520 -40.125 1.00 89.50 290 LEU A O 1
ATOM 2377 N N . SER A 1 291 ? 12.988 9.883 -39.197 1.00 86.50 291 SER A N 1
ATOM 2378 C CA . SER A 1 291 ? 12.469 9.217 -40.398 1.00 86.50 291 SER A CA 1
ATOM 2379 C C . SER A 1 291 ? 12.367 10.168 -41.593 1.00 86.50 291 SER A C 1
ATOM 2381 O O . SER A 1 291 ? 12.704 9.796 -42.716 1.00 86.50 291 SER A O 1
ATOM 2383 N N . LYS A 1 292 ? 11.992 11.432 -41.349 1.00 87.81 292 LYS A N 1
ATOM 2384 C CA . LYS A 1 292 ? 11.948 12.477 -42.377 1.00 87.81 292 LYS A CA 1
ATOM 2385 C C . LYS A 1 292 ? 13.346 12.801 -42.907 1.00 87.81 292 LYS A C 1
ATOM 2387 O O . LYS A 1 292 ? 13.494 12.982 -44.113 1.00 87.81 292 LYS A O 1
ATOM 2392 N N . LYS A 1 293 ? 14.363 12.849 -42.037 1.00 87.00 293 LYS A N 1
ATOM 2393 C CA . LYS A 1 293 ? 15.765 13.090 -42.428 1.00 87.00 293 LYS A CA 1
ATOM 2394 C C . LYS A 1 293 ? 16.360 11.908 -43.203 1.00 87.00 293 LYS A C 1
ATOM 2396 O O . LYS A 1 293 ? 17.148 12.122 -44.117 1.00 87.00 293 LYS A O 1
ATOM 2401 N N . LEU A 1 294 ? 15.964 10.680 -42.865 1.00 83.94 294 LEU A N 1
ATOM 2402 C CA . LEU A 1 294 ? 16.410 9.448 -43.528 1.00 83.94 294 LEU A CA 1
ATOM 2403 C C . LEU A 1 294 ? 15.602 9.100 -44.792 1.00 83.94 294 LEU A C 1
ATOM 2405 O O . LEU A 1 294 ? 15.887 8.098 -45.448 1.00 83.94 294 LEU A O 1
ATOM 2409 N N . LYS A 1 295 ? 14.593 9.899 -45.163 1.00 82.06 295 LYS A N 1
ATOM 2410 C CA . LYS A 1 295 ? 13.751 9.639 -46.337 1.00 82.06 295 LYS A CA 1
ATOM 2411 C C . LYS A 1 295 ? 14.609 9.533 -47.606 1.00 82.06 295 LYS A C 1
ATOM 2413 O O . LYS A 1 295 ? 15.357 10.447 -47.934 1.00 82.06 295 LYS A O 1
ATOM 2418 N N . GLY A 1 296 ? 14.468 8.419 -48.327 1.00 74.06 296 GLY A N 1
ATOM 2419 C CA . GLY A 1 296 ? 15.245 8.131 -49.540 1.00 74.06 296 GLY A CA 1
ATOM 2420 C C . GLY A 1 296 ? 16.613 7.481 -49.290 1.00 74.06 296 GLY A C 1
ATOM 2421 O O . GLY A 1 296 ? 17.318 7.191 -50.253 1.00 74.06 296 GLY A O 1
ATOM 2422 N N . GLN A 1 297 ? 16.986 7.215 -48.032 1.00 78.25 297 GLN A N 1
ATOM 2423 C CA . GLN A 1 297 ? 18.169 6.427 -47.685 1.00 78.25 297 GLN A CA 1
ATOM 2424 C C . GLN A 1 297 ? 17.745 5.004 -47.273 1.00 78.25 297 GLN A C 1
ATOM 2426 O O . GLN A 1 297 ? 17.007 4.853 -46.297 1.00 78.25 297 GLN A O 1
ATOM 2431 N N . PRO A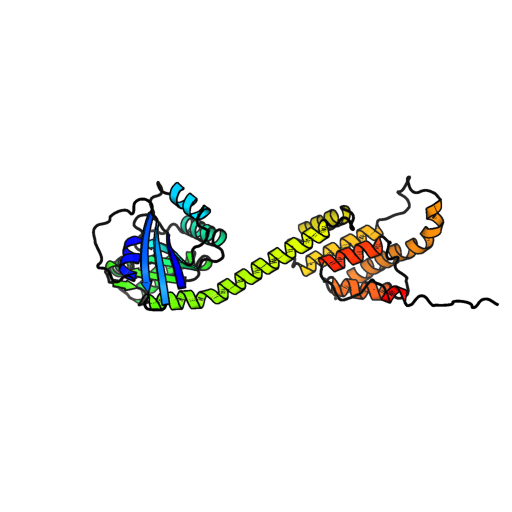 1 298 ? 18.167 3.946 -47.993 1.00 76.19 298 PRO A N 1
ATOM 2432 C CA . PRO A 1 298 ? 17.803 2.579 -47.637 1.00 76.19 298 PRO A CA 1
ATOM 2433 C C . PRO A 1 298 ? 18.508 2.156 -46.343 1.00 76.19 298 PRO A C 1
ATOM 2435 O O . PRO A 1 298 ? 19.733 2.245 -46.232 1.00 76.19 298 PRO A O 1
ATOM 2438 N N . ILE A 1 299 ? 17.736 1.672 -45.371 1.00 77.75 299 ILE A N 1
ATOM 2439 C CA . ILE A 1 299 ? 18.254 1.129 -44.113 1.00 77.75 299 ILE A CA 1
ATOM 2440 C C . ILE A 1 299 ? 18.411 -0.382 -44.264 1.00 77.75 299 ILE A C 1
ATOM 2442 O O . ILE A 1 299 ? 17.456 -1.084 -44.576 1.00 77.75 299 ILE A O 1
ATOM 2446 N N . ASP A 1 300 ? 19.627 -0.870 -44.027 1.00 79.62 300 ASP A N 1
ATOM 2447 C CA . ASP A 1 300 ? 19.907 -2.301 -43.939 1.00 79.62 300 ASP A CA 1
ATOM 2448 C C . ASP A 1 300 ? 19.205 -2.896 -42.709 1.00 79.62 300 ASP A C 1
ATOM 2450 O O . ASP A 1 300 ? 19.495 -2.491 -41.579 1.00 79.62 300 ASP A O 1
ATOM 2454 N N . VAL A 1 301 ? 18.296 -3.845 -42.942 1.00 76.38 301 VAL A N 1
ATOM 2455 C CA . VAL A 1 301 ? 17.503 -4.533 -41.909 1.00 76.38 301 VAL A CA 1
ATOM 2456 C C . VAL A 1 301 ? 18.364 -5.407 -40.997 1.00 76.38 301 VAL A C 1
ATOM 2458 O O . VAL A 1 301 ? 18.061 -5.568 -39.818 1.00 76.38 301 VAL A O 1
ATOM 2461 N N . GLU A 1 302 ? 19.504 -5.886 -41.493 1.00 77.88 302 GLU A N 1
ATOM 2462 C CA . GLU A 1 302 ? 20.496 -6.591 -40.678 1.00 77.88 302 GLU A CA 1
ATOM 2463 C C . GLU A 1 302 ? 21.500 -5.624 -40.031 1.00 77.88 302 GLU A C 1
ATOM 2465 O O . GLU A 1 302 ? 22.337 -6.015 -39.208 1.00 77.88 302 GLU A O 1
ATOM 2470 N N . GLY A 1 303 ? 21.402 -4.336 -40.365 1.00 81.69 303 GLY A N 1
ATOM 2471 C CA . GLY A 1 303 ? 22.330 -3.288 -39.988 1.00 81.69 303 GLY A CA 1
ATOM 2472 C C . GLY A 1 303 ? 22.208 -2.831 -38.534 1.00 81.69 303 GLY A C 1
ATOM 2473 O O . GLY A 1 303 ? 21.164 -2.885 -37.885 1.00 81.69 303 GLY A O 1
ATOM 2474 N N . SER A 1 304 ? 23.311 -2.287 -38.016 1.00 84.69 304 SER A N 1
ATOM 2475 C CA . SER A 1 304 ? 23.417 -1.828 -36.621 1.00 84.69 304 SER A CA 1
ATOM 2476 C C . SER A 1 304 ? 22.471 -0.665 -36.278 1.00 84.69 304 SER A C 1
ATOM 2478 O O . SER A 1 304 ? 22.094 -0.498 -35.118 1.00 84.69 304 SER A O 1
ATOM 2480 N N . LEU A 1 305 ? 22.090 0.144 -37.275 1.00 87.19 305 LEU A N 1
ATOM 2481 C CA . LEU A 1 305 ? 21.105 1.213 -37.105 1.00 87.19 305 LEU A CA 1
ATOM 2482 C C . LEU A 1 305 ? 19.698 0.641 -36.923 1.00 87.19 305 LEU A C 1
ATOM 2484 O O . LEU A 1 305 ? 19.021 0.998 -35.965 1.00 87.19 305 LEU A O 1
ATOM 2488 N N . TYR A 1 306 ? 19.290 -0.268 -37.812 1.00 87.50 306 TYR A N 1
ATOM 2489 C CA . TYR A 1 306 ? 17.977 -0.901 -37.757 1.00 87.50 306 TYR A CA 1
ATOM 2490 C C . TYR A 1 306 ? 17.758 -1.604 -36.421 1.00 87.50 306 TYR A C 1
ATOM 2492 O O . TYR A 1 306 ? 16.770 -1.335 -35.751 1.00 87.50 306 TYR A O 1
ATOM 2500 N N . ARG A 1 307 ? 18.725 -2.417 -35.969 1.00 88.88 307 ARG A N 1
ATOM 2501 C CA . ARG A 1 307 ? 18.617 -3.128 -34.683 1.00 88.88 307 ARG A CA 1
ATOM 2502 C C . ARG A 1 307 ? 18.417 -2.190 -33.491 1.00 88.88 307 ARG A C 1
ATOM 2504 O O . ARG A 1 307 ? 17.698 -2.551 -32.568 1.00 88.88 307 ARG A O 1
ATOM 2511 N N . ARG A 1 308 ? 19.032 -0.997 -33.493 1.00 91.69 308 ARG A N 1
ATOM 2512 C CA . ARG A 1 308 ? 18.805 0.014 -32.443 1.00 91.69 308 ARG A CA 1
ATOM 2513 C C . ARG A 1 308 ? 17.411 0.616 -32.534 1.00 91.69 308 ARG A C 1
ATOM 2515 O O . ARG A 1 308 ? 16.765 0.749 -31.505 1.00 91.69 308 ARG A O 1
ATOM 2522 N N . LEU A 1 309 ? 16.960 0.973 -33.737 1.00 91.19 309 LEU A N 1
ATOM 2523 C CA . LEU A 1 309 ? 15.622 1.530 -33.944 1.00 91.19 309 LEU A CA 1
ATOM 2524 C C . LEU A 1 309 ? 14.538 0.521 -33.543 1.00 91.19 309 LEU A C 1
ATOM 2526 O O . LEU A 1 309 ? 13.655 0.874 -32.775 1.00 91.19 309 LEU A O 1
ATOM 2530 N N . ASP A 1 310 ? 14.671 -0.740 -33.955 1.00 90.81 310 ASP A N 1
ATOM 2531 C CA 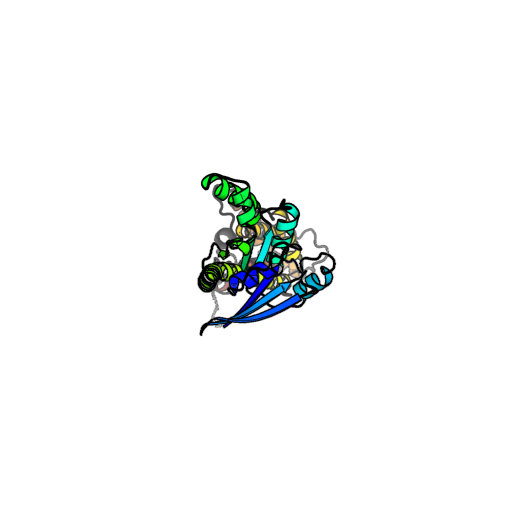. ASP A 1 310 ? 13.791 -1.844 -33.556 1.00 90.81 310 ASP A CA 1
ATOM 2532 C C . ASP A 1 310 ? 13.789 -2.047 -32.029 1.00 90.81 310 ASP A C 1
ATOM 2534 O O . ASP A 1 310 ? 12.729 -2.126 -31.415 1.00 90.81 310 ASP A O 1
ATOM 2538 N N . TYR A 1 311 ? 14.964 -2.038 -31.388 1.00 92.44 311 TYR A N 1
ATOM 2539 C CA . TYR A 1 311 ? 15.081 -2.111 -29.928 1.00 92.44 311 TYR A CA 1
ATOM 2540 C C . TYR A 1 311 ? 14.361 -0.955 -29.214 1.00 92.44 311 TYR A C 1
ATOM 2542 O O . TYR A 1 311 ? 13.581 -1.184 -28.289 1.00 92.44 311 TYR A O 1
ATOM 2550 N N . ILE A 1 312 ? 14.585 0.285 -29.665 1.00 93.38 312 ILE A N 1
ATOM 2551 C CA . ILE A 1 312 ? 13.934 1.488 -29.128 1.00 93.38 312 ILE A CA 1
ATOM 2552 C C . ILE A 1 312 ? 12.414 1.384 -29.291 1.00 93.38 312 ILE A C 1
ATOM 2554 O O . ILE A 1 312 ? 11.675 1.638 -28.342 1.00 93.38 312 ILE A O 1
ATOM 2558 N N . GLN A 1 313 ? 11.938 0.997 -30.473 1.00 91.44 313 GLN A N 1
ATOM 2559 C CA . GLN A 1 313 ? 10.510 0.905 -30.773 1.00 91.44 313 GLN A CA 1
ATOM 2560 C C . GLN A 1 313 ? 9.816 -0.152 -29.934 1.00 91.44 313 GLN A C 1
ATOM 2562 O O . GLN A 1 313 ? 8.756 0.119 -29.372 1.00 91.44 313 GLN A O 1
ATOM 2567 N N . LYS A 1 314 ? 10.437 -1.325 -29.774 1.00 90.69 314 LYS A N 1
ATOM 2568 C CA . LYS A 1 314 ? 9.904 -2.352 -28.883 1.00 90.69 314 LYS A CA 1
ATOM 2569 C C . LYS A 1 314 ? 9.856 -1.870 -27.439 1.00 90.69 314 LYS A C 1
ATOM 2571 O O . LYS A 1 314 ? 8.825 -2.044 -26.799 1.00 90.69 314 LYS A O 1
ATOM 2576 N N . LEU A 1 315 ? 10.916 -1.249 -26.914 1.00 91.25 315 LEU A N 1
ATOM 2577 C CA . LEU A 1 315 ? 10.926 -0.777 -25.522 1.00 91.25 315 LEU A CA 1
ATOM 2578 C C . LEU A 1 315 ? 9.869 0.296 -25.261 1.00 91.25 315 LEU A C 1
ATOM 2580 O O . LEU A 1 315 ? 9.161 0.223 -24.262 1.00 91.25 315 LEU A O 1
ATOM 2584 N N . THR A 1 316 ? 9.723 1.240 -26.183 1.00 90.56 316 THR A N 1
ATOM 2585 C CA . THR A 1 316 ? 8.887 2.438 -26.004 1.00 90.56 316 THR A CA 1
ATOM 2586 C C . THR A 1 316 ? 7.465 2.276 -26.537 1.00 90.56 316 THR A C 1
ATOM 2588 O O . THR A 1 316 ? 6.654 3.178 -26.372 1.00 90.56 316 THR A O 1
ATOM 2591 N N . GLN A 1 317 ? 7.162 1.148 -27.196 1.00 86.69 317 GLN A N 1
ATOM 2592 C CA . GLN A 1 317 ? 5.906 0.908 -27.925 1.00 86.69 317 GLN A CA 1
ATOM 2593 C C . GLN A 1 317 ? 5.582 1.996 -28.965 1.00 86.69 317 GLN A C 1
ATOM 2595 O O . GLN A 1 317 ? 4.431 2.183 -29.358 1.00 86.69 317 GLN A O 1
ATOM 2600 N N . SER A 1 318 ? 6.605 2.709 -29.437 1.00 79.12 318 SER A N 1
ATOM 2601 C CA . SER A 1 318 ? 6.465 3.764 -30.432 1.00 79.12 318 SER A CA 1
ATOM 2602 C C . SER A 1 318 ? 5.945 3.190 -31.754 1.00 79.12 318 SER A C 1
ATOM 2604 O O . SER A 1 318 ? 6.601 2.368 -32.396 1.00 79.12 318 SER A O 1
ATOM 2606 N N . THR A 1 319 ? 4.764 3.645 -32.179 1.00 70.69 319 THR A N 1
ATOM 2607 C CA . THR A 1 319 ? 4.123 3.258 -33.454 1.00 70.69 319 THR A CA 1
ATOM 2608 C C . THR A 1 319 ? 4.313 4.304 -34.553 1.00 70.69 319 THR A C 1
ATOM 2610 O O . THR A 1 319 ? 3.888 4.105 -35.691 1.00 70.69 319 THR A O 1
ATOM 2613 N N . SER A 1 320 ? 4.963 5.426 -34.230 1.00 63.69 320 SER A N 1
ATOM 2614 C CA . SER A 1 320 ? 5.033 6.611 -35.090 1.00 63.69 320 SER A CA 1
ATOM 2615 C C . SER A 1 320 ? 5.760 6.393 -36.419 1.00 63.69 320 SER A C 1
ATOM 2617 O O . SER A 1 320 ? 5.529 7.149 -37.366 1.00 63.69 320 SER A O 1
ATOM 2619 N N . VAL A 1 321 ? 6.618 5.373 -36.525 1.00 64.12 321 VAL A N 1
ATOM 2620 C CA . VAL A 1 321 ? 7.364 5.065 -37.751 1.00 64.12 321 VAL A CA 1
ATOM 2621 C C . VAL A 1 321 ? 7.539 3.556 -37.900 1.00 64.12 321 VAL A C 1
ATOM 2623 O O . VAL A 1 321 ? 8.100 2.918 -37.027 1.00 64.12 321 VAL A O 1
ATOM 2626 N N . ALA A 1 322 ? 7.144 2.960 -39.022 1.00 61.00 322 ALA A N 1
ATOM 2627 C CA . ALA A 1 322 ? 7.541 1.586 -39.331 1.00 61.00 322 ALA A CA 1
ATOM 2628 C C . ALA A 1 322 ? 8.911 1.599 -40.027 1.00 61.00 322 ALA A C 1
ATOM 2630 O O . ALA A 1 322 ? 9.000 1.876 -41.225 1.00 61.00 322 ALA A O 1
ATOM 2631 N N . PHE A 1 323 ? 9.989 1.307 -39.297 1.00 61.56 323 PHE A N 1
ATOM 2632 C CA . PHE A 1 323 ? 11.260 0.944 -39.922 1.00 61.56 323 PHE A CA 1
ATOM 2633 C C . PHE A 1 323 ? 11.160 -0.551 -40.272 1.00 61.56 323 PHE A C 1
ATOM 2635 O O . PHE A 1 323 ? 11.458 -1.400 -39.448 1.00 61.56 323 PHE A O 1
ATOM 2642 N N . GLY A 1 324 ? 10.618 -0.871 -41.453 1.00 50.03 324 GLY A N 1
ATOM 2643 C CA . GLY A 1 324 ? 10.306 -2.234 -41.922 1.00 50.03 324 GLY A CA 1
ATOM 2644 C C . GLY A 1 324 ? 9.993 -2.256 -43.428 1.00 50.03 324 GLY A C 1
ATOM 2645 O O . GLY A 1 324 ? 10.225 -1.250 -44.094 1.00 50.03 324 GLY A O 1
ATOM 2646 N N . GLU A 1 325 ? 9.465 -3.361 -43.973 1.00 41.38 325 GLU A N 1
ATOM 2647 C CA . GLU A 1 325 ? 9.345 -3.670 -45.423 1.00 41.38 325 GLU A CA 1
ATOM 2648 C C . GLU A 1 325 ? 8.854 -2.524 -46.341 1.00 41.38 325 GLU A C 1
ATOM 2650 O O . GLU A 1 325 ? 9.309 -2.412 -47.478 1.00 41.38 325 GLU A O 1
ATOM 2655 N N . LYS A 1 326 ? 8.039 -1.580 -45.851 1.00 40.53 326 LYS A N 1
ATOM 2656 C CA . LYS A 1 326 ? 7.621 -0.382 -46.612 1.00 40.53 326 LYS A CA 1
ATOM 2657 C C . LYS A 1 326 ? 8.740 0.629 -46.920 1.00 40.53 326 LYS A C 1
ATOM 2659 O O . LYS A 1 326 ? 8.582 1.457 -47.814 1.00 40.53 326 LYS A O 1
ATOM 2664 N N . PHE A 1 327 ? 9.878 0.584 -46.224 1.00 40.53 327 PHE A N 1
ATOM 2665 C CA . PHE A 1 327 ? 11.078 1.352 -46.597 1.00 40.53 327 PHE A CA 1
ATOM 2666 C C . PHE A 1 327 ? 11.886 0.672 -47.717 1.00 40.53 327 PHE A C 1
ATOM 2668 O O . PHE A 1 327 ? 12.662 1.349 -48.392 1.00 40.53 327 PHE A O 1
ATOM 2675 N N . ALA A 1 328 ? 11.684 -0.632 -47.949 1.00 33.88 328 ALA A N 1
ATOM 2676 C CA . ALA A 1 328 ? 12.314 -1.378 -49.039 1.00 33.88 328 ALA A CA 1
ATOM 2677 C C . ALA A 1 328 ? 11.567 -1.218 -50.381 1.00 33.88 328 ALA A C 1
ATOM 2679 O O . ALA A 1 328 ? 12.193 -1.297 -51.435 1.00 33.88 328 ALA A O 1
ATOM 2680 N N . GLU A 1 329 ? 10.264 -0.908 -50.364 1.00 33.97 329 GLU A N 1
ATOM 2681 C CA . GLU A 1 329 ? 9.438 -0.768 -51.581 1.00 33.97 329 GLU A CA 1
ATOM 2682 C C . GLU A 1 329 ? 9.781 0.446 -52.468 1.00 33.97 329 GLU A C 1
ATOM 2684 O O . GLU A 1 329 ? 9.379 0.486 -53.628 1.00 33.97 329 GLU A O 1
ATOM 2689 N N . ASN A 1 330 ? 10.570 1.413 -51.983 1.00 34.56 330 ASN A N 1
ATOM 2690 C CA . ASN A 1 330 ? 11.005 2.569 -52.784 1.00 34.56 330 ASN A CA 1
ATOM 2691 C C . ASN A 1 330 ? 12.344 2.368 -53.520 1.00 34.56 330 ASN A C 1
ATOM 2693 O O . ASN A 1 330 ? 12.867 3.314 -54.111 1.00 34.56 330 ASN A O 1
ATOM 2697 N N . VAL A 1 331 ? 12.908 1.156 -53.521 1.00 36.81 331 VAL A N 1
ATOM 2698 C CA . VAL A 1 331 ? 14.062 0.818 -54.368 1.00 36.81 331 VAL A CA 1
ATOM 2699 C C . VAL A 1 331 ? 13.545 0.077 -55.598 1.00 36.81 331 VAL A C 1
ATOM 2701 O O . VAL A 1 331 ? 13.147 -1.082 -55.528 1.00 36.81 331 VAL A O 1
ATOM 2704 N N . GLY A 1 332 ? 13.489 0.801 -56.715 1.00 33.56 332 GLY A N 1
ATOM 2705 C CA . GLY A 1 332 ? 12.836 0.395 -57.953 1.00 33.56 332 GLY A CA 1
ATOM 2706 C C . GLY A 1 332 ? 13.156 -1.023 -58.431 1.00 33.56 332 GLY A C 1
ATOM 2707 O O . GLY A 1 332 ? 14.310 -1.425 -58.573 1.00 33.56 332 GLY A O 1
ATOM 2708 N N . ARG A 1 333 ? 12.090 -1.740 -58.799 1.00 32.56 333 ARG A N 1
ATOM 2709 C CA . ARG A 1 333 ? 12.147 -2.779 -59.827 1.00 32.56 333 ARG A CA 1
ATOM 2710 C C . ARG A 1 333 ? 12.538 -2.123 -61.155 1.00 32.56 333 ARG A C 1
ATOM 2712 O O . ARG A 1 333 ? 11.679 -1.644 -61.883 1.00 32.56 333 ARG A O 1
ATOM 2719 N N . THR A 1 334 ? 13.816 -2.155 -61.501 1.00 32.53 334 THR A N 1
ATOM 2720 C CA . THR A 1 334 ? 14.235 -2.296 -62.903 1.00 32.53 334 THR A CA 1
ATOM 2721 C C . THR A 1 334 ? 14.733 -3.718 -63.073 1.00 32.53 334 THR A C 1
ATOM 2723 O O . THR A 1 334 ? 15.916 -4.010 -62.926 1.00 32.53 334 THR A O 1
ATOM 2726 N N . ILE A 1 335 ? 13.782 -4.620 -63.312 1.00 33.03 335 ILE A N 1
ATOM 2727 C CA . ILE A 1 335 ? 14.057 -5.936 -63.876 1.00 33.03 335 ILE A CA 1
ATOM 2728 C C . ILE A 1 335 ? 14.157 -5.681 -65.382 1.00 33.03 335 ILE A C 1
ATOM 2730 O O . ILE A 1 335 ? 13.140 -5.424 -66.023 1.00 33.03 335 ILE A O 1
ATOM 2734 N N . ASN A 1 336 ? 15.370 -5.659 -65.935 1.00 30.91 336 ASN A N 1
ATOM 2735 C CA . ASN A 1 336 ? 15.528 -5.729 -67.388 1.00 30.91 336 ASN A CA 1
ATOM 2736 C C . ASN A 1 336 ? 15.038 -7.111 -67.852 1.00 30.91 336 ASN A C 1
ATOM 2738 O O . ASN A 1 336 ? 15.448 -8.109 -67.251 1.00 30.91 336 ASN A O 1
ATOM 2742 N N . PRO A 1 337 ? 14.185 -7.201 -68.886 1.00 30.62 337 PRO A N 1
ATOM 2743 C CA . PRO A 1 337 ? 13.840 -8.485 -69.475 1.00 30.62 337 PRO A CA 1
ATOM 2744 C C . PRO A 1 337 ? 15.052 -9.034 -70.250 1.00 30.62 337 PRO A C 1
ATOM 2746 O O . PRO A 1 337 ? 15.793 -8.246 -70.849 1.00 30.62 337 PRO A O 1
ATOM 2749 N N . PRO A 1 338 ? 15.283 -10.357 -70.242 1.00 44.69 338 PRO A N 1
ATOM 2750 C CA . PRO A 1 338 ? 16.298 -10.954 -71.092 1.00 44.69 338 PRO A CA 1
ATOM 2751 C C . PRO A 1 338 ? 15.810 -10.923 -72.547 1.00 44.69 338 PRO A C 1
ATOM 2753 O O . PRO A 1 338 ? 14.671 -11.305 -72.824 1.00 44.69 338 PRO A O 1
ATOM 2756 N N . TYR A 1 339 ? 16.672 -10.434 -73.440 1.00 44.41 339 TYR A N 1
ATOM 2757 C CA . TYR A 1 339 ? 16.600 -10.720 -74.874 1.00 44.41 339 TYR A CA 1
ATOM 2758 C C . TYR A 1 339 ? 17.142 -12.118 -75.150 1.00 44.41 339 TYR A C 1
ATOM 2760 O O . TYR A 1 339 ? 18.130 -12.494 -74.472 1.00 44.41 339 TYR A O 1
#

Sequence (339 aa):
MKMKFVMKGEQGSGKTTFIDLLLGRKFEKKYQATLGLSLETVKVNNEGKVEFWDMSGDPSDSQLTTWYDKHHEKTDVFFYCVDLSQHLNTTDINKKLSQLKESYPDAIIILVGTKVDKLKETTTIKAEFKAAVQKKLEPFKENVHETLITSAKDGYISCKTLPNLLTIIENSKPKLDEQKAERQRQEEEKQRRDEIHNDSKYPNSYKSIWKKTENQHSELTQSKQDYHCTVQLLRDYCKTNPSDSILFSKVKLMFSFKLRNHTTTIRQFLQEYERSSGREENVDALLKALSKKLKGQPIDVEGSLYRRLDYIQKLTQSTSVAFGEKFAENVGRTINPPY

pLDDT: mean 81.42, std 16.72, range [30.62, 97.38]

Radius of gyration: 32.19 Å; Cα contacts (8 Å, |Δi|>4): 384; chains: 1; bounding box: 71×43×108 Å

Foldseek 3Di:
DEAEEEEAEAWPLCRVLVVCLQVVHADDPDDDFDDAWDWDWDADPPPGIYIYIYGTNDVVSVVSVVCCLPPPPDHAEYEYGGALLDDDPLVVVLVVLQVCCVSCVNHAYEYEHEPLVNLCVVDVDPVVSVVSVCVRCVSNPVSHQYYWYDYSNVSDIPQNHPVSVVVSSVVSNVVSVVVVVVVVVVVVLVVQLVCLCPPPLDDVVLNVLLVVQCVVPVVDDPQLSLLSSLLSLLVVLLPPDPPPDPDDDPVCPVVVVLSVPSSVLSVVLSVVQVPDDPHDSGDLSSVLSSCVSCPPRQDDCSDPVVSSVVSSCSSRVHPNDPPDDVSVVPPDPPPPDDD